Protein AF-A0AAE3QVP2-F1 (afdb_monomer_lite)

Sequence (351 aa):
MIVFGWNSFSIVSHRPSEIGLPQDWDQQYMIQQRQKYFHLFWIPFFPIGQIWVLKGRDGKLYEPTIDLLRYLTSTSLGRGIPWYTFIGPILLVCGGIGFSIFSEIDSALSKRRYEAYLKETYVENKQKINEAKAGYYYKLEDEHYKSTYLKVLSATPKTVTCLWSQKSPQSYGEYAILDAFQADSSYQSFDTVVINKTTLIQSLSETSERKRIAIIPKQSPTAIQEIKYIYEPVFEKVTFGFEDGKFAYAIRNKGVPVHFDRYETLSKDERNTYTNNAQVDPNLIPMREEEGIFIFKGIFKGMEPEISGLIYFKDAEGSEFTYHLTVRGTHYYLTKYTGKPVQEEDGSNRI

Radius of gyration: 39.8 Å; chains: 1; bounding box: 85×32×107 Å

pLDDT: mean 88.85, std 13.07, range [30.75, 98.31]

Foldseek 3Di:
DDQKDKDKDFPDKAQCVRLPHDNVCSQFWIKTWIWIAIDGRPAQAATDDIAIWTQGPVRDTHHDDPVVRVSVVPDPPDDDDDPSSNVNVVVVVVVVVVVVVVVVVVVVVVQVVVLVVLQVVLVVVLVCLQVPAAQKKWWKAFPVRQTKIWGFHGDDNWKTKTWIFSDQFPDDDPVSSLSRVLPDPPCPPTDIDIFTSVQLSQQRDSHPDGDFDCRDPPDHGIHTDDMDRFPDWDKDWDDWDDDDQKIKTKIATSTAQWDWDAKFFDDQDPVNPADQQKDWDRPQDQPDSPRRMGMIMTGGDDDAGWGWIWTWIAHPVRDIWIWIWTD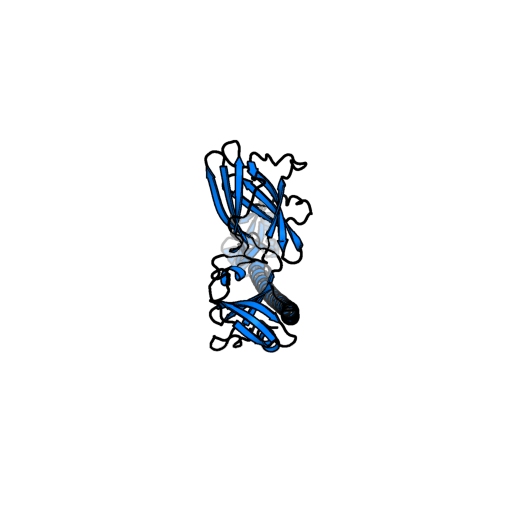DHRDIDTHTDPVDPPPDPPPPDDD

Organism: NCBI:txid3048013

Secondary structure (DSSP, 8-state):
---EEEEEEEEEEE-GGGGTS-GGGGGTEEEEEEEEEEEETTEEEEEEEEEEEEEETTS-EEPPPHHHHHHHHHSTTPPPPPGGGGHHHHHHHHHHHHHHHHHHHHHHHHHHHHHHHHHHHHHHHHHHHHT--TTEEEEEE-TT--EEEEEEEEE-SSEEEEEEE-PPPSS-STTGGGGGGTT-TT-TTSPEEEEEHHHHHHTS-SSSS---B--STTSPPBEEEEEEE--S--EEEEEEEEETTEEEEEEEE-SS--EEEEEEE----TT------EEE-TT---SBGGGTEEEEEEEE-SSS-EEEEEEEEE-TT--EEEEEEEEETTEEEEEE--SS------S----

Structure (mmCIF, N/CA/C/O backbone):
data_AF-A0AAE3QVP2-F1
#
_entry.id   AF-A0AAE3QVP2-F1
#
loop_
_atom_site.group_PDB
_atom_site.id
_atom_site.type_symbol
_atom_site.label_atom_id
_atom_site.label_alt_id
_atom_site.label_comp_id
_atom_site.label_asym_id
_atom_site.label_entity_id
_atom_site.label_seq_id
_atom_site.pdbx_PDB_ins_code
_atom_site.Cartn_x
_atom_site.Cartn_y
_atom_site.Cartn_z
_atom_site.occupancy
_atom_site.B_iso_or_equiv
_atom_site.auth_seq_id
_atom_site.auth_comp_id
_atom_site.auth_asym_id
_atom_site.auth_atom_id
_atom_site.pdbx_PDB_model_num
ATOM 1 N N . MET A 1 1 ? 3.473 -5.947 -44.080 1.00 56.81 1 MET A N 1
ATOM 2 C CA . MET A 1 1 ? 4.364 -4.768 -44.120 1.00 56.81 1 MET A CA 1
ATOM 3 C C . MET A 1 1 ? 5.774 -5.272 -43.878 1.00 56.81 1 MET A C 1
ATOM 5 O O . MET A 1 1 ? 5.999 -5.887 -42.847 1.00 56.81 1 MET A O 1
ATOM 9 N N . ILE A 1 2 ? 6.672 -5.163 -44.855 1.00 52.25 2 ILE A N 1
ATOM 10 C CA . ILE A 1 2 ? 8.021 -5.727 -44.722 1.00 52.25 2 ILE A CA 1
ATOM 11 C C . ILE A 1 2 ? 8.839 -4.783 -43.831 1.00 52.25 2 ILE A C 1
ATOM 13 O O . ILE A 1 2 ? 9.074 -3.636 -44.193 1.00 52.25 2 ILE A O 1
ATOM 17 N N . VAL A 1 3 ? 9.203 -5.259 -42.639 1.00 74.56 3 VAL A N 1
ATOM 18 C CA . VAL A 1 3 ? 9.891 -4.491 -41.586 1.00 74.56 3 VAL A CA 1
ATOM 19 C C . VAL A 1 3 ? 11.419 -4.596 -41.707 1.00 74.56 3 VAL A C 1
ATOM 21 O O . VAL A 1 3 ? 12.128 -3.889 -41.011 1.00 74.56 3 VAL A O 1
ATOM 24 N N . PHE A 1 4 ? 11.963 -5.420 -42.609 1.00 90.75 4 PHE A N 1
ATOM 25 C CA . PHE A 1 4 ? 13.408 -5.532 -42.850 1.00 90.75 4 PHE A CA 1
ATOM 26 C C . PHE A 1 4 ? 13.724 -5.904 -44.303 1.00 90.75 4 PHE A C 1
ATOM 28 O O . PHE A 1 4 ? 12.906 -6.527 -44.974 1.00 90.75 4 PHE A O 1
ATOM 35 N N . GLY A 1 5 ? 14.911 -5.557 -44.797 1.00 91.62 5 GLY A N 1
ATOM 36 C CA . GLY A 1 5 ? 15.299 -5.871 -46.171 1.00 91.62 5 GLY A CA 1
ATOM 37 C C . GLY A 1 5 ? 16.711 -5.427 -46.534 1.00 91.62 5 GLY A C 1
ATOM 38 O O . GLY A 1 5 ? 17.509 -5.033 -45.682 1.00 91.62 5 GLY A O 1
ATOM 39 N N . TRP A 1 6 ? 17.012 -5.497 -47.828 1.00 93.31 6 TRP A N 1
ATOM 40 C CA . TRP A 1 6 ? 18.281 -5.056 -48.395 1.00 93.31 6 TRP A CA 1
ATOM 41 C C . TRP A 1 6 ? 18.027 -3.883 -49.333 1.00 93.31 6 TRP A C 1
ATOM 43 O O . TRP A 1 6 ? 17.165 -3.957 -50.207 1.00 93.31 6 TRP A O 1
ATOM 53 N N . ASN A 1 7 ? 18.797 -2.811 -49.181 1.00 92.75 7 ASN A N 1
ATOM 54 C CA . ASN A 1 7 ? 18.716 -1.654 -50.064 1.00 92.75 7 ASN A CA 1
ATOM 55 C C . ASN A 1 7 ? 20.129 -1.167 -50.412 1.00 92.75 7 ASN A C 1
ATOM 57 O O . ASN A 1 7 ? 21.129 -1.674 -49.897 1.00 92.75 7 ASN A O 1
ATOM 61 N N . SER A 1 8 ? 20.234 -0.212 -51.329 1.00 94.00 8 SER A N 1
ATOM 62 C CA . SER A 1 8 ? 21.492 0.447 -51.645 1.00 94.00 8 SER A CA 1
ATOM 63 C C . SER A 1 8 ? 21.305 1.937 -51.877 1.00 94.00 8 SER A C 1
ATOM 65 O O . SER A 1 8 ? 20.318 2.352 -52.482 1.00 94.00 8 SER A O 1
ATOM 67 N N . PHE A 1 9 ? 22.280 2.743 -51.467 1.00 93.56 9 PHE A N 1
ATOM 68 C CA . PHE A 1 9 ? 22.345 4.171 -51.791 1.00 93.56 9 PHE A CA 1
ATOM 69 C C . PHE A 1 9 ? 23.653 4.485 -52.525 1.00 93.56 9 PHE A C 1
ATOM 71 O O . PHE A 1 9 ? 24.631 3.745 -52.414 1.00 93.56 9 PHE A O 1
ATOM 78 N N . SER A 1 10 ? 23.667 5.573 -53.294 1.00 94.06 10 SER A N 1
ATOM 79 C CA . SER A 1 10 ? 24.860 6.019 -54.023 1.00 94.06 10 SER A CA 1
ATOM 80 C C . SER A 1 10 ? 25.865 6.669 -53.072 1.00 94.06 10 SER A C 1
ATOM 82 O O . SER A 1 10 ? 25.519 7.626 -52.388 1.00 94.06 10 SER A O 1
ATOM 84 N N . ILE A 1 11 ? 27.102 6.169 -53.051 1.00 93.19 11 ILE A N 1
ATOM 85 C CA . ILE A 1 11 ? 28.226 6.748 -52.298 1.00 93.19 11 ILE A CA 1
ATOM 86 C C . ILE A 1 11 ? 28.915 7.824 -53.141 1.00 93.19 11 ILE A C 1
ATOM 88 O O . ILE A 1 11 ? 29.234 8.906 -52.650 1.00 93.19 11 ILE A O 1
ATOM 92 N N . VAL A 1 12 ? 29.147 7.509 -54.416 1.00 92.81 12 VAL A N 1
ATOM 93 C CA . VAL A 1 12 ? 29.766 8.398 -55.398 1.00 92.81 12 VAL A CA 1
ATOM 94 C C . VAL A 1 12 ? 29.175 8.124 -56.777 1.00 92.81 12 VAL A C 1
ATOM 96 O O . VAL A 1 12 ? 28.709 7.020 -57.070 1.00 92.81 12 VAL A O 1
ATOM 99 N N . SER A 1 13 ? 29.123 9.158 -57.604 1.00 94.69 13 SER A N 1
ATOM 100 C CA . SER A 1 13 ? 28.655 9.089 -58.982 1.00 94.69 13 SER A CA 1
ATOM 101 C C . SER A 1 13 ? 29.653 9.808 -59.873 1.00 94.69 13 SER A C 1
ATOM 103 O O . SER A 1 13 ? 30.061 10.918 -59.544 1.00 94.69 13 SER A O 1
ATOM 105 N N . HIS A 1 14 ? 30.010 9.167 -60.978 1.00 94.94 14 HIS A N 1
ATOM 106 C CA . HIS A 1 14 ? 30.948 9.666 -61.970 1.00 94.94 14 HIS A CA 1
ATOM 107 C C . HIS A 1 14 ? 30.329 9.610 -63.361 1.00 94.94 14 HIS A C 1
ATOM 109 O O . HIS A 1 14 ? 29.538 8.710 -63.676 1.00 94.94 14 HIS A O 1
ATOM 115 N N . ARG A 1 15 ? 30.716 10.555 -64.212 1.00 95.25 15 ARG A N 1
ATOM 116 C CA . ARG A 1 15 ? 30.505 10.420 -65.654 1.00 95.25 15 ARG A CA 1
ATOM 117 C C . ARG A 1 15 ? 31.547 9.456 -66.234 1.00 95.25 15 ARG A C 1
ATOM 119 O O . ARG A 1 15 ? 32.677 9.445 -65.751 1.00 95.25 15 ARG A O 1
ATOM 126 N N . PRO A 1 16 ? 31.202 8.650 -67.248 1.00 94.69 16 PRO A N 1
ATOM 127 C CA . PRO A 1 16 ? 32.165 7.818 -67.966 1.00 94.69 16 PRO A CA 1
ATOM 128 C C . PRO A 1 16 ? 33.468 8.551 -68.343 1.00 94.69 16 PRO A C 1
ATOM 130 O O . PRO A 1 16 ? 34.551 8.039 -68.059 1.00 94.69 16 PRO A O 1
ATOM 133 N N . SER A 1 17 ? 33.391 9.769 -68.879 1.00 93.94 17 SER A N 1
ATOM 134 C CA . SER A 1 17 ? 34.571 10.559 -69.261 1.00 93.94 17 SER A CA 1
ATOM 135 C C . SER A 1 17 ? 35.467 10.960 -68.086 1.00 93.94 17 SER A C 1
ATOM 137 O O . SER A 1 17 ? 36.687 10.988 -68.238 1.00 93.94 17 SER A O 1
ATOM 139 N N . GLU A 1 18 ? 34.901 11.203 -66.897 1.00 92.94 18 GLU A N 1
ATOM 140 C CA . GLU A 1 18 ? 35.657 11.559 -65.680 1.00 92.94 18 GLU A CA 1
ATOM 141 C C . GLU A 1 18 ? 36.584 10.431 -65.218 1.00 92.94 18 GLU A C 1
ATOM 143 O O . GLU A 1 18 ? 37.543 10.673 -64.488 1.00 92.94 18 GLU A O 1
ATOM 148 N N . ILE A 1 19 ? 36.296 9.201 -65.644 1.00 91.31 19 ILE A N 1
ATOM 149 C CA . ILE A 1 19 ? 37.061 8.010 -65.289 1.00 91.31 19 ILE A CA 1
ATOM 150 C C . ILE A 1 19 ? 37.736 7.374 -66.510 1.00 91.31 19 ILE A C 1
ATOM 152 O O . ILE A 1 19 ? 38.120 6.213 -66.451 1.00 91.31 19 ILE A O 1
ATOM 156 N N . GLY A 1 20 ? 37.883 8.118 -67.614 1.00 90.81 20 GLY A N 1
ATOM 157 C CA . GLY A 1 20 ? 38.642 7.686 -68.793 1.00 90.81 20 GLY A CA 1
ATOM 158 C C . GLY A 1 20 ? 37.898 6.766 -69.768 1.00 90.81 20 GLY A C 1
ATOM 159 O O . GLY A 1 20 ? 38.542 6.117 -70.591 1.00 90.81 20 GLY A O 1
ATOM 160 N N . LEU A 1 21 ? 36.564 6.698 -69.701 1.00 91.38 21 LEU A N 1
ATOM 161 C CA . LEU A 1 21 ? 35.730 5.972 -70.669 1.00 91.38 21 LEU A CA 1
ATOM 162 C C . LEU A 1 21 ? 35.253 6.897 -71.811 1.00 91.38 21 LEU A C 1
ATOM 164 O O . LEU A 1 21 ? 35.311 8.121 -71.669 1.00 91.38 21 LEU A O 1
ATOM 168 N N . PRO A 1 22 ? 34.772 6.347 -72.949 1.00 93.25 22 PRO A N 1
ATOM 169 C CA . PRO A 1 22 ? 34.361 7.146 -74.103 1.00 93.25 22 PRO A CA 1
ATOM 170 C C . PRO A 1 22 ? 33.312 8.209 -73.759 1.00 93.25 22 PRO A C 1
ATOM 172 O O . PRO A 1 22 ? 32.296 7.912 -73.132 1.00 93.25 22 PRO A O 1
ATOM 175 N N . GLN A 1 23 ? 33.526 9.441 -74.223 1.00 90.69 23 GLN A N 1
ATOM 176 C CA . GLN A 1 23 ? 32.665 10.585 -73.904 1.00 90.69 23 GLN A CA 1
ATOM 177 C C . GLN A 1 23 ? 31.220 10.407 -74.397 1.00 90.69 23 GLN A C 1
ATOM 179 O O . GLN A 1 23 ? 30.282 10.897 -73.771 1.00 90.69 23 GLN A O 1
ATOM 184 N N . ASP A 1 24 ? 31.013 9.636 -75.466 1.00 91.50 24 ASP A N 1
ATOM 185 C CA . ASP A 1 24 ? 29.679 9.320 -75.992 1.00 91.50 24 ASP A CA 1
ATOM 186 C C . ASP A 1 24 ? 28.805 8.579 -74.963 1.00 91.50 24 ASP A C 1
ATOM 188 O O . ASP A 1 24 ? 27.574 8.646 -75.008 1.00 91.50 24 ASP A O 1
ATOM 192 N N . TRP A 1 25 ? 29.429 7.904 -73.991 1.00 91.81 25 TRP A N 1
ATOM 193 C CA . TRP A 1 25 ? 28.730 7.192 -72.923 1.00 91.81 25 TRP A CA 1
ATOM 194 C C . TRP A 1 25 ? 28.204 8.125 -71.837 1.00 91.81 25 TRP A C 1
ATOM 196 O O . TRP A 1 25 ? 27.235 7.759 -71.170 1.00 91.81 25 TRP A O 1
ATOM 206 N N . ASP A 1 26 ? 28.757 9.334 -71.689 1.00 91.31 26 ASP A N 1
ATOM 207 C CA . ASP A 1 26 ? 28.248 10.343 -70.745 1.00 91.31 26 ASP A CA 1
ATOM 208 C C . ASP A 1 26 ? 26.799 10.699 -71.034 1.00 91.31 26 ASP A C 1
ATOM 210 O O . ASP A 1 26 ? 26.023 11.046 -70.141 1.00 91.31 26 ASP A O 1
ATOM 214 N N . GLN A 1 27 ? 26.426 10.612 -72.309 1.00 90.06 27 GLN A N 1
ATOM 215 C CA . GLN A 1 27 ? 25.060 10.828 -72.714 1.00 90.06 27 GLN A CA 1
ATOM 216 C C . GLN A 1 27 ? 24.167 9.675 -72.264 1.00 90.06 27 GLN A C 1
ATOM 218 O O . GLN A 1 27 ? 23.004 9.921 -71.999 1.00 90.06 27 GLN A O 1
ATOM 223 N N . GLN A 1 28 ? 24.651 8.448 -72.132 1.00 92.56 28 GLN A N 1
ATOM 224 C CA . GLN A 1 28 ? 23.792 7.280 -71.928 1.00 92.56 28 GLN A CA 1
ATOM 225 C C . GLN A 1 28 ? 23.720 6.831 -70.465 1.00 92.56 28 GLN A C 1
ATOM 227 O O . GLN A 1 28 ? 22.644 6.440 -70.000 1.00 92.56 28 GLN A O 1
ATOM 232 N N . TYR A 1 29 ? 24.834 6.925 -69.734 1.00 94.25 29 TYR A N 1
ATOM 233 C CA . TYR A 1 29 ? 24.980 6.316 -68.416 1.00 94.25 29 TYR A CA 1
ATOM 234 C C . TYR A 1 29 ? 25.712 7.214 -67.421 1.00 94.25 29 TYR A C 1
ATOM 236 O O . TYR A 1 29 ? 26.576 8.014 -67.767 1.00 94.25 29 TYR A O 1
ATOM 244 N N . MET A 1 30 ? 25.404 7.002 -66.144 1.00 95.75 30 MET A N 1
ATOM 245 C CA . MET A 1 30 ? 26.181 7.494 -65.012 1.00 95.75 30 MET A CA 1
ATOM 246 C C . MET A 1 30 ? 26.702 6.306 -64.214 1.00 95.75 30 MET A C 1
ATOM 248 O O . MET A 1 30 ? 25.943 5.394 -63.881 1.00 95.75 30 MET A O 1
ATOM 252 N N . ILE A 1 31 ? 27.986 6.314 -63.886 1.00 95.19 31 ILE A N 1
ATOM 253 C CA . ILE A 1 31 ? 28.628 5.224 -63.157 1.00 95.19 31 ILE A CA 1
ATOM 254 C C . ILE A 1 31 ? 28.504 5.524 -61.670 1.00 95.19 31 ILE A C 1
ATOM 256 O O . ILE A 1 31 ? 28.983 6.552 -61.198 1.00 95.19 31 ILE A O 1
ATOM 260 N N . GLN A 1 32 ? 27.828 4.652 -60.923 1.00 95.75 32 GLN A N 1
ATOM 261 C CA . GLN A 1 32 ? 27.606 4.842 -59.492 1.00 95.75 32 GLN A CA 1
ATOM 262 C C . GLN A 1 32 ? 28.256 3.727 -58.687 1.00 95.75 32 GLN A C 1
ATOM 264 O O . GLN A 1 32 ? 27.981 2.548 -58.915 1.00 95.75 32 GLN A O 1
ATOM 269 N N . GLN A 1 33 ? 29.035 4.110 -57.679 1.00 94.81 33 GLN A N 1
ATOM 270 C CA . GLN A 1 33 ? 29.384 3.202 -56.596 1.00 94.81 33 GLN A CA 1
ATOM 271 C C . GLN A 1 33 ? 28.285 3.293 -55.541 1.00 94.81 33 GLN A C 1
ATOM 273 O O . GLN A 1 33 ? 28.002 4.372 -55.011 1.00 94.81 33 GLN A O 1
ATOM 278 N N . ARG A 1 34 ? 27.652 2.168 -55.220 1.00 95.00 34 ARG A N 1
ATOM 279 C CA . ARG A 1 34 ? 26.571 2.095 -54.236 1.00 95.00 34 ARG A CA 1
ATOM 280 C C . ARG A 1 34 ? 26.967 1.211 -53.067 1.00 95.00 34 ARG A C 1
ATOM 282 O O . ARG A 1 34 ? 27.581 0.165 -53.254 1.00 95.00 34 ARG A O 1
ATOM 289 N N . GLN A 1 35 ? 26.564 1.602 -51.864 1.00 95.44 35 GLN A N 1
ATOM 290 C CA . GLN A 1 35 ? 26.685 0.765 -50.674 1.00 95.44 35 GLN A CA 1
ATOM 291 C C . GLN A 1 35 ? 25.411 -0.061 -50.541 1.00 95.44 35 GLN A C 1
ATOM 293 O O . GLN A 1 35 ? 24.343 0.515 -50.346 1.00 95.44 35 GLN A O 1
ATOM 298 N N . LYS A 1 36 ? 25.507 -1.390 -50.610 1.00 95.56 36 LYS A N 1
ATOM 299 C CA . LYS A 1 36 ? 24.434 -2.288 -50.171 1.00 95.56 36 LYS A CA 1
ATOM 300 C C . LYS A 1 36 ? 24.446 -2.377 -48.645 1.00 95.56 36 LYS A C 1
ATOM 302 O O . LYS A 1 36 ? 25.513 -2.523 -48.040 1.00 95.56 36 LYS A O 1
ATOM 307 N N . TYR A 1 37 ? 23.276 -2.304 -48.029 1.00 94.88 37 TYR A N 1
ATOM 308 C CA . TYR A 1 37 ? 23.108 -2.376 -46.580 1.00 94.88 37 TYR A CA 1
ATOM 309 C C . TYR A 1 37 ? 21.834 -3.138 -46.214 1.00 94.88 37 TYR A C 1
ATOM 311 O O . TYR A 1 37 ? 20.842 -3.124 -46.948 1.00 94.88 37 TYR A O 1
ATOM 319 N N . PHE A 1 38 ? 21.881 -3.812 -45.071 1.00 95.44 38 PHE A N 1
ATOM 320 C CA . PHE A 1 38 ? 20.696 -4.332 -44.405 1.00 95.44 38 PHE A CA 1
ATOM 321 C C . PHE A 1 38 ? 19.995 -3.199 -43.677 1.00 95.44 38 PHE A C 1
ATOM 323 O O . PHE A 1 38 ? 20.659 -2.371 -43.047 1.00 95.44 38 PHE A O 1
ATOM 330 N N . HIS A 1 39 ? 18.671 -3.169 -43.735 1.00 93.06 39 HIS A N 1
ATOM 331 C CA . HIS A 1 39 ? 17.877 -2.220 -42.974 1.00 93.06 39 HIS A CA 1
ATOM 332 C C . HIS A 1 39 ? 16.804 -2.926 -42.155 1.00 93.06 39 HIS A C 1
ATOM 334 O O . HIS A 1 39 ? 16.207 -3.912 -42.590 1.00 93.06 39 HIS A O 1
ATOM 340 N N . LEU A 1 40 ? 16.534 -2.352 -40.988 1.00 91.50 40 LEU A N 1
ATOM 341 C CA . LEU A 1 40 ? 15.346 -2.615 -40.191 1.00 91.50 40 LEU A CA 1
ATOM 342 C C . LEU A 1 40 ? 14.497 -1.336 -40.245 1.00 91.50 40 LEU A C 1
ATOM 344 O O . LEU A 1 40 ? 14.990 -0.240 -39.987 1.00 91.50 40 LEU A O 1
ATOM 348 N N . PHE A 1 41 ? 13.240 -1.456 -40.654 1.00 89.00 41 PHE A N 1
ATOM 349 C CA . PHE A 1 41 ? 12.365 -0.366 -41.082 1.00 89.00 41 PHE A CA 1
ATOM 350 C C . PHE A 1 41 ? 13.027 0.488 -42.170 1.00 89.00 41 PHE A C 1
ATOM 352 O O . PHE A 1 41 ? 13.320 -0.025 -43.243 1.00 89.00 41 PHE A O 1
ATOM 359 N N . TRP A 1 42 ? 13.292 1.767 -41.919 1.00 87.06 42 TRP A N 1
ATOM 360 C CA . TRP A 1 42 ? 14.034 2.662 -42.816 1.00 87.06 42 TRP A CA 1
ATOM 361 C C . TRP A 1 42 ? 15.467 2.936 -42.329 1.00 87.06 42 TRP A C 1
ATOM 363 O O . TRP A 1 42 ? 16.161 3.768 -42.911 1.00 87.06 42 TRP A O 1
ATOM 373 N N . ILE A 1 43 ? 15.920 2.264 -41.263 1.00 89.50 43 ILE A N 1
ATOM 374 C CA . ILE A 1 43 ? 17.205 2.528 -40.608 1.00 89.50 43 ILE A CA 1
ATOM 375 C C . ILE A 1 43 ? 18.273 1.567 -41.153 1.00 89.50 43 ILE A C 1
ATOM 377 O O . ILE A 1 43 ? 18.128 0.349 -40.998 1.00 89.50 43 ILE A O 1
ATOM 381 N N . PRO A 1 44 ? 19.363 2.074 -41.763 1.00 89.50 44 PRO A N 1
ATOM 382 C CA . PRO A 1 44 ? 20.519 1.260 -42.122 1.00 89.50 44 PRO A CA 1
ATOM 383 C C . PRO A 1 44 ? 21.150 0.632 -40.880 1.00 89.50 44 PRO A C 1
ATOM 385 O O . PRO A 1 44 ? 21.459 1.331 -39.914 1.00 89.50 44 PRO A O 1
ATOM 388 N N . PHE A 1 45 ? 21.339 -0.682 -40.906 1.00 90.81 45 PHE A N 1
ATOM 389 C CA . PHE A 1 45 ? 21.751 -1.447 -39.739 1.00 90.81 45 PHE A CA 1
ATOM 390 C C . PHE A 1 45 ? 23.162 -2.032 -39.910 1.00 90.81 45 PHE A C 1
ATOM 392 O O . PHE A 1 45 ? 24.005 -1.828 -39.050 1.00 90.81 45 PHE A O 1
ATOM 399 N N . PHE A 1 46 ? 23.491 -2.679 -41.028 1.00 93.38 46 PHE A N 1
ATOM 400 C CA . PHE A 1 46 ? 24.897 -2.984 -41.331 1.00 93.38 46 PHE A CA 1
ATOM 401 C C . PHE A 1 46 ? 25.191 -2.938 -42.830 1.00 93.38 46 PHE A C 1
ATOM 403 O O . PHE A 1 46 ? 24.325 -3.283 -43.646 1.00 93.38 46 PHE A O 1
ATOM 410 N N . PRO A 1 47 ? 26.410 -2.526 -43.221 1.00 94.06 47 PRO A N 1
ATOM 411 C CA . PRO A 1 47 ? 26.856 -2.633 -44.599 1.00 94.06 47 PRO A CA 1
ATOM 412 C C . PRO A 1 47 ? 27.009 -4.109 -44.986 1.00 94.06 47 PRO A C 1
ATOM 414 O O . PRO A 1 47 ? 27.520 -4.916 -44.218 1.00 94.06 47 PRO A O 1
ATOM 417 N N . ILE A 1 48 ? 26.584 -4.454 -46.200 1.00 94.25 48 ILE A N 1
ATOM 418 C CA . ILE A 1 48 ? 26.765 -5.798 -46.772 1.00 94.25 48 ILE A CA 1
ATOM 419 C C . ILE A 1 48 ? 27.971 -5.808 -47.707 1.00 94.25 48 ILE A C 1
ATOM 421 O O . ILE A 1 48 ? 28.763 -6.739 -47.714 1.00 94.25 48 ILE A O 1
ATOM 425 N N . GLY A 1 49 ? 28.085 -4.773 -48.541 1.00 92.69 49 GLY A N 1
ATOM 426 C CA . GLY A 1 49 ? 29.113 -4.692 -49.568 1.00 92.69 49 GLY A CA 1
ATOM 427 C C . GLY A 1 49 ? 28.880 -3.528 -50.517 1.00 92.69 49 GLY A C 1
ATOM 428 O O . GLY A 1 49 ? 27.827 -2.892 -50.500 1.00 92.69 49 GLY A O 1
ATOM 429 N N . GLN A 1 50 ? 29.870 -3.242 -51.348 1.00 94.25 50 GLN A N 1
ATOM 430 C CA . GLN A 1 50 ? 29.794 -2.188 -52.352 1.00 94.25 50 GLN A CA 1
ATOM 431 C C . GLN A 1 50 ? 29.559 -2.798 -53.730 1.00 94.25 50 GLN A C 1
ATOM 433 O O . GLN A 1 50 ? 30.069 -3.874 -54.030 1.00 94.25 50 GLN A O 1
ATOM 438 N N . ILE A 1 51 ? 28.778 -2.113 -54.560 1.00 94.75 51 ILE A N 1
ATOM 439 C CA . ILE A 1 51 ? 28.541 -2.503 -55.951 1.00 94.75 51 ILE A CA 1
ATOM 440 C C . ILE A 1 51 ? 28.754 -1.316 -56.878 1.00 94.75 51 ILE A C 1
ATOM 442 O O . ILE A 1 51 ? 28.437 -0.179 -56.529 1.00 94.75 51 ILE A O 1
ATOM 446 N N . TRP A 1 52 ? 29.242 -1.601 -58.077 1.00 95.56 52 TRP A N 1
ATOM 447 C CA . TRP A 1 52 ? 29.232 -0.659 -59.187 1.00 95.56 52 TRP A CA 1
ATOM 448 C C . TRP A 1 52 ? 28.006 -0.923 -60.049 1.00 95.56 52 TRP A C 1
ATOM 450 O O . TRP A 1 52 ? 27.700 -2.076 -60.345 1.00 95.56 52 TRP A O 1
ATOM 460 N N . VAL A 1 53 ? 27.297 0.134 -60.436 1.00 96.56 53 VAL A N 1
ATOM 461 C CA . VAL A 1 53 ? 26.147 0.047 -61.342 1.00 96.56 53 VAL A CA 1
ATOM 462 C C . VAL A 1 53 ? 26.191 1.159 -62.376 1.00 96.56 53 VAL A C 1
ATOM 464 O O . VAL A 1 53 ? 26.694 2.254 -62.112 1.00 96.56 53 VAL A O 1
ATOM 467 N N . LEU A 1 54 ? 25.614 0.886 -63.540 1.00 96.38 54 LEU A N 1
ATOM 468 C CA . LEU A 1 54 ? 25.354 1.885 -64.565 1.00 96.38 54 LEU A CA 1
ATOM 469 C C . LEU A 1 54 ? 23.921 2.380 -64.385 1.00 96.38 54 LEU A C 1
ATOM 471 O O . LEU A 1 54 ? 22.972 1.606 -64.497 1.00 96.38 54 LEU A O 1
ATOM 475 N N . LYS A 1 55 ? 23.746 3.663 -64.073 1.00 96.06 55 LYS A N 1
ATOM 476 C CA . LYS A 1 55 ? 22.429 4.296 -64.017 1.00 96.06 55 LYS A CA 1
ATOM 477 C C . LYS A 1 55 ? 22.102 4.864 -65.393 1.00 96.06 55 LYS A C 1
ATOM 479 O O . LYS A 1 55 ? 22.754 5.812 -65.830 1.00 96.06 55 LYS A O 1
ATOM 484 N N . GLY A 1 56 ? 21.118 4.274 -66.066 1.00 94.38 56 GLY A N 1
ATOM 485 C CA . GLY A 1 56 ? 20.642 4.753 -67.362 1.00 94.38 56 GLY A CA 1
ATOM 486 C C . GLY A 1 56 ? 19.847 6.054 -67.245 1.00 94.38 56 GLY A C 1
ATOM 487 O O . GLY A 1 56 ? 19.402 6.441 -66.158 1.00 94.38 56 GLY A O 1
ATOM 488 N N . ARG A 1 57 ? 19.620 6.727 -68.382 1.00 91.44 57 ARG A N 1
ATOM 489 C CA . ARG A 1 57 ? 18.721 7.899 -68.462 1.00 91.44 57 ARG A CA 1
ATOM 490 C C . ARG A 1 57 ? 17.293 7.605 -68.000 1.00 91.44 57 ARG A C 1
ATOM 492 O O . ARG A 1 57 ? 16.615 8.498 -67.509 1.00 91.44 57 ARG A O 1
ATOM 499 N N . ASP A 1 58 ? 16.859 6.359 -68.142 1.00 92.50 58 ASP A N 1
ATOM 500 C CA . ASP A 1 58 ? 15.565 5.857 -67.679 1.00 92.50 58 ASP A CA 1
ATOM 501 C C . ASP A 1 58 ? 15.487 5.688 -66.150 1.00 92.50 58 ASP A C 1
ATOM 503 O O . ASP A 1 58 ? 14.452 5.293 -65.616 1.00 92.50 58 ASP A O 1
ATOM 507 N N . GLY A 1 59 ? 16.579 5.970 -65.434 1.00 91.44 59 GLY A N 1
ATOM 508 C CA . GLY A 1 59 ? 16.678 5.839 -63.986 1.00 91.44 59 GLY A CA 1
ATOM 509 C C . GLY A 1 59 ? 16.879 4.404 -63.501 1.00 91.44 59 GLY A C 1
ATOM 510 O O . GLY A 1 59 ? 17.028 4.209 -62.291 1.00 91.44 59 GLY A O 1
ATOM 511 N N . LYS A 1 60 ? 16.923 3.416 -64.405 1.00 94.88 60 LYS A N 1
ATOM 512 C CA . LYS A 1 60 ? 17.160 2.013 -64.055 1.00 94.88 60 LYS A CA 1
ATOM 513 C C . LYS A 1 60 ? 18.640 1.764 -63.787 1.00 94.88 60 LYS A C 1
ATOM 515 O O . LYS A 1 60 ? 19.518 2.477 -64.278 1.00 94.88 60 LYS A O 1
ATOM 520 N N . LEU A 1 61 ? 18.899 0.755 -62.960 1.00 95.62 61 LEU A N 1
ATOM 521 C CA . LEU A 1 61 ? 20.242 0.327 -62.586 1.00 95.62 61 LEU A CA 1
ATOM 522 C C . LEU A 1 61 ? 20.594 -0.940 -63.364 1.00 95.62 61 LEU A C 1
ATOM 524 O O . LEU A 1 61 ? 19.852 -1.919 -63.306 1.00 95.62 61 LEU A O 1
ATOM 528 N N . TYR A 1 62 ? 21.728 -0.908 -64.055 1.00 95.62 62 TYR A N 1
ATOM 529 C CA . TYR A 1 62 ? 22.253 -2.006 -64.857 1.00 95.62 62 TYR A CA 1
ATOM 530 C C . TYR A 1 62 ? 23.575 -2.507 -64.268 1.00 95.62 62 TYR A C 1
ATOM 532 O O . TYR A 1 62 ? 24.380 -1.718 -63.758 1.00 95.62 62 TYR A O 1
ATOM 540 N N . GLU A 1 63 ? 23.805 -3.817 -64.338 1.00 95.50 63 GLU A N 1
ATOM 541 C CA . GLU A 1 63 ? 25.072 -4.417 -63.919 1.00 95.50 63 GLU A CA 1
ATOM 542 C C . GLU A 1 63 ? 26.157 -4.156 -64.979 1.00 95.50 63 GLU A C 1
ATOM 544 O O . GLU A 1 63 ? 25.909 -4.369 -66.169 1.00 95.50 63 GLU A O 1
ATOM 549 N N . PRO A 1 64 ? 27.354 -3.677 -64.590 1.00 94.56 64 PRO A N 1
ATOM 550 C CA . PRO A 1 64 ? 28.459 -3.507 -65.523 1.00 94.56 64 PRO A CA 1
ATOM 551 C C . PRO A 1 64 ? 28.892 -4.855 -66.106 1.00 94.56 64 PRO A C 1
ATOM 553 O O . PRO A 1 64 ? 28.920 -5.868 -65.407 1.00 94.56 64 PRO A O 1
ATOM 556 N N . THR A 1 65 ? 29.325 -4.859 -67.366 1.00 95.44 65 THR A N 1
ATOM 557 C CA . THR A 1 65 ? 30.023 -6.014 -67.952 1.00 95.44 65 THR A CA 1
ATOM 558 C C . THR A 1 65 ? 31.261 -6.371 -67.129 1.00 95.44 65 THR A C 1
ATOM 560 O O . THR A 1 65 ? 31.893 -5.479 -66.561 1.00 95.44 65 THR A O 1
ATOM 563 N N . ILE A 1 66 ? 31.663 -7.644 -67.125 1.00 94.75 66 ILE A N 1
ATOM 564 C CA . ILE A 1 66 ? 32.787 -8.148 -66.316 1.00 94.75 66 ILE A CA 1
ATOM 565 C C . ILE A 1 66 ? 34.079 -7.343 -66.543 1.00 94.75 66 ILE A C 1
ATOM 567 O O . ILE A 1 66 ? 34.770 -7.028 -65.577 1.00 94.75 66 ILE A O 1
ATOM 571 N N . ASP A 1 67 ? 34.390 -6.964 -67.784 1.00 94.62 67 ASP A N 1
ATOM 572 C CA . ASP A 1 67 ? 35.613 -6.211 -68.100 1.00 94.62 67 ASP A CA 1
ATOM 573 C C . ASP A 1 67 ? 35.583 -4.787 -67.532 1.00 94.62 67 ASP A C 1
ATOM 575 O O . ASP A 1 67 ? 36.546 -4.337 -66.908 1.00 94.62 67 ASP A O 1
ATOM 579 N N . LEU A 1 68 ? 34.440 -4.108 -67.656 1.00 92.75 68 LEU A N 1
ATOM 580 C CA . LEU A 1 68 ? 34.219 -2.798 -67.048 1.00 92.75 68 LEU A CA 1
ATOM 581 C C . LEU A 1 68 ? 34.254 -2.878 -65.519 1.00 92.75 68 LEU A C 1
ATOM 583 O O . LEU A 1 68 ? 34.838 -2.014 -64.874 1.00 92.75 68 LEU A O 1
ATOM 587 N N . LEU A 1 69 ? 33.674 -3.924 -64.927 1.00 93.69 69 LEU A N 1
ATOM 588 C CA . LEU A 1 69 ? 33.734 -4.131 -63.484 1.00 93.69 69 LEU A CA 1
ATOM 589 C C . LEU A 1 69 ? 35.184 -4.289 -63.011 1.00 93.69 69 LEU A C 1
ATOM 591 O O . LEU A 1 69 ? 35.567 -3.624 -62.051 1.00 93.69 69 LEU A O 1
ATOM 595 N N . ARG A 1 70 ? 36.005 -5.097 -63.704 1.00 92.81 70 ARG A N 1
ATOM 596 C CA . ARG A 1 70 ? 37.440 -5.240 -63.394 1.00 92.81 70 ARG A CA 1
ATOM 597 C C . ARG A 1 70 ? 38.156 -3.896 -63.456 1.00 92.81 70 ARG A C 1
ATOM 599 O O . ARG A 1 70 ? 38.877 -3.562 -62.517 1.00 92.81 70 ARG A O 1
ATOM 606 N N . TYR A 1 71 ? 37.907 -3.116 -64.510 1.00 92.88 71 TYR A N 1
ATOM 607 C CA . TYR A 1 71 ? 38.453 -1.768 -64.650 1.00 92.88 71 TYR A CA 1
ATOM 608 C C . TYR A 1 71 ? 38.078 -0.886 -63.449 1.00 92.88 71 TYR A C 1
ATOM 610 O O . TYR A 1 71 ? 38.968 -0.422 -62.738 1.00 92.88 71 TYR A O 1
ATOM 618 N N . LEU A 1 72 ? 36.784 -0.768 -63.137 1.00 90.56 72 LEU A N 1
ATOM 619 C CA . LEU A 1 72 ? 36.273 0.046 -62.026 1.00 90.56 72 LEU A CA 1
ATOM 620 C C . LEU A 1 72 ? 36.810 -0.387 -60.655 1.00 90.56 72 LEU A C 1
ATOM 622 O O . LEU A 1 72 ? 37.058 0.457 -59.800 1.00 90.56 72 LEU A O 1
ATOM 626 N N . THR A 1 73 ? 37.000 -1.691 -60.429 1.00 88.62 73 THR A N 1
ATOM 627 C CA . THR A 1 73 ? 37.589 -2.200 -59.177 1.00 88.62 73 THR A CA 1
ATOM 628 C C . THR A 1 73 ? 39.097 -1.989 -59.084 1.00 88.62 73 THR A C 1
ATOM 630 O O . THR A 1 73 ? 39.626 -1.915 -57.980 1.00 88.62 73 THR A O 1
ATOM 633 N N . SER A 1 74 ? 39.791 -1.900 -60.224 1.00 87.69 74 SER A N 1
ATOM 634 C CA . SER A 1 74 ? 41.238 -1.660 -60.274 1.00 87.69 74 SER A CA 1
ATOM 635 C C . SER A 1 74 ? 41.602 -0.190 -60.064 1.00 87.69 74 SER A C 1
ATOM 637 O O . SER A 1 74 ? 42.708 0.119 -59.626 1.00 87.69 74 SER A O 1
ATOM 639 N N . THR A 1 75 ? 40.674 0.727 -60.347 1.00 81.38 75 THR A N 1
ATOM 640 C CA . THR A 1 75 ? 40.876 2.152 -60.093 1.00 81.38 75 THR A CA 1
ATOM 641 C C . THR A 1 75 ? 40.608 2.466 -58.618 1.00 81.38 75 THR A C 1
ATOM 643 O O . THR A 1 75 ? 39.601 2.043 -58.053 1.00 81.38 75 THR A O 1
ATOM 646 N N . SER A 1 76 ? 41.454 3.278 -57.979 1.00 75.56 76 SER A N 1
ATOM 647 C CA . SER A 1 76 ? 41.296 3.735 -56.582 1.00 75.56 76 SER A CA 1
ATOM 648 C C . SER A 1 76 ? 40.131 4.722 -56.365 1.00 75.56 76 SER A C 1
ATOM 650 O O . SER A 1 76 ? 40.101 5.460 -55.383 1.00 75.56 76 SER A O 1
ATOM 652 N N . LEU A 1 77 ? 39.148 4.726 -57.269 1.00 78.19 77 LEU A N 1
ATOM 653 C CA . LEU A 1 77 ? 37.943 5.560 -57.229 1.00 78.19 77 LEU A CA 1
ATOM 654 C C . LEU A 1 77 ? 36.957 5.120 -56.139 1.00 78.19 77 LEU A C 1
ATOM 656 O O . LEU A 1 77 ? 36.009 5.841 -55.829 1.00 78.19 77 LEU A O 1
ATOM 660 N N . GLY A 1 78 ? 37.165 3.936 -55.558 1.00 74.25 78 GLY A N 1
ATOM 661 C CA . GLY A 1 78 ? 36.335 3.419 -54.483 1.00 74.25 78 GLY A CA 1
ATOM 662 C C . GLY A 1 78 ? 36.421 4.282 -53.223 1.00 74.25 78 GLY A C 1
ATOM 663 O O . GLY A 1 78 ? 37.486 4.429 -52.627 1.00 74.25 78 GLY A O 1
ATOM 664 N N . ARG A 1 79 ? 35.282 4.809 -52.765 1.00 82.75 79 ARG A N 1
ATOM 665 C CA . ARG A 1 79 ? 35.178 5.448 -51.446 1.00 82.75 79 ARG A CA 1
ATOM 666 C C . ARG A 1 79 ? 34.900 4.387 -50.380 1.00 82.75 79 ARG A C 1
ATOM 668 O O . ARG A 1 79 ? 34.141 3.448 -50.615 1.00 82.75 79 ARG A O 1
ATOM 675 N N . GLY A 1 80 ? 35.505 4.542 -49.201 1.00 86.75 80 GLY A N 1
ATOM 676 C CA . GLY A 1 80 ? 35.282 3.649 -48.060 1.00 86.75 80 GLY A CA 1
ATOM 677 C C . GLY A 1 80 ? 33.814 3.585 -47.620 1.00 86.75 80 GLY A C 1
ATOM 678 O O . GLY A 1 80 ? 32.991 4.421 -48.002 1.00 86.75 80 GLY A O 1
ATOM 679 N N . ILE A 1 81 ? 33.486 2.581 -46.806 1.00 90.56 81 ILE A N 1
ATOM 680 C CA . ILE A 1 81 ? 32.129 2.370 -46.291 1.00 90.56 81 ILE A CA 1
ATOM 681 C C . ILE A 1 81 ? 31.708 3.590 -45.454 1.00 90.56 81 ILE A C 1
ATOM 683 O O . ILE A 1 81 ? 32.386 3.917 -44.477 1.00 90.56 81 ILE A O 1
ATOM 687 N N . PRO A 1 82 ? 30.598 4.270 -45.791 1.00 90.12 82 PRO A N 1
ATOM 688 C CA . PRO A 1 82 ? 30.147 5.412 -45.009 1.00 90.12 82 PRO A CA 1
ATOM 689 C C . PRO A 1 82 ? 29.740 4.996 -43.593 1.00 90.12 82 PRO A C 1
ATOM 691 O O . PRO A 1 82 ? 28.972 4.047 -43.418 1.00 90.12 82 PRO A O 1
ATOM 694 N N . TRP A 1 83 ? 30.204 5.731 -42.581 1.00 92.31 83 TRP A N 1
ATOM 695 C CA . TRP A 1 83 ? 29.968 5.407 -41.166 1.00 92.31 83 TRP A CA 1
ATOM 696 C C . TRP A 1 83 ? 28.476 5.318 -40.804 1.00 92.31 83 TRP A C 1
ATOM 698 O O . TRP A 1 83 ? 28.086 4.523 -39.954 1.00 92.31 83 TRP A O 1
ATOM 708 N N . TYR A 1 84 ? 27.613 6.071 -41.495 1.00 89.75 84 TYR A N 1
ATOM 709 C CA . TYR A 1 84 ? 26.170 6.077 -41.244 1.00 89.75 84 TYR A CA 1
ATOM 710 C C . TYR A 1 84 ? 25.462 4.771 -41.649 1.00 89.75 84 TYR A C 1
ATOM 712 O O . TYR A 1 84 ? 24.292 4.569 -41.337 1.00 89.75 84 TYR A O 1
ATOM 720 N N . THR A 1 85 ? 26.158 3.845 -42.314 1.00 92.06 85 THR A N 1
ATOM 721 C CA . THR A 1 85 ? 25.643 2.484 -42.566 1.00 92.06 85 THR A CA 1
ATOM 722 C C . THR A 1 85 ? 25.554 1.637 -41.297 1.00 92.06 85 THR A C 1
ATOM 724 O O . THR A 1 85 ? 24.886 0.605 -41.306 1.00 92.06 85 THR A O 1
ATOM 727 N N . PHE A 1 86 ? 26.176 2.105 -40.210 1.00 93.69 86 PHE A N 1
ATOM 728 C CA . PHE A 1 86 ? 26.148 1.513 -38.876 1.00 93.69 86 PHE A CA 1
ATOM 729 C C . PHE A 1 86 ? 25.202 2.249 -37.909 1.00 93.69 86 PHE A C 1
ATOM 731 O O . PHE A 1 86 ? 25.287 2.034 -36.701 1.00 93.69 86 PHE A O 1
ATOM 738 N N . ILE A 1 87 ? 24.301 3.117 -38.397 1.00 93.62 87 ILE A N 1
ATOM 739 C CA . ILE A 1 87 ? 23.375 3.873 -37.531 1.00 93.62 87 ILE A CA 1
ATOM 740 C C . ILE A 1 87 ? 22.554 2.942 -36.631 1.00 93.62 87 ILE A C 1
ATOM 742 O O . ILE A 1 87 ? 22.411 3.240 -35.452 1.00 93.62 87 ILE A O 1
ATOM 746 N N . GLY A 1 88 ? 22.045 1.817 -37.141 1.00 91.12 88 GLY A N 1
ATOM 747 C CA . GLY A 1 88 ? 21.262 0.867 -36.343 1.00 91.12 88 GLY A CA 1
ATOM 748 C C . GLY A 1 88 ? 22.007 0.361 -35.096 1.00 91.12 88 GLY A C 1
ATOM 749 O O . GLY A 1 88 ? 21.542 0.608 -33.984 1.00 91.12 88 GLY A O 1
ATOM 750 N N . PRO A 1 89 ? 23.176 -0.289 -35.239 1.00 93.44 89 PRO A N 1
ATOM 751 C CA . PRO A 1 89 ? 24.018 -0.709 -34.125 1.00 93.44 89 PRO A CA 1
ATOM 752 C C . PRO A 1 89 ? 24.423 0.438 -33.203 1.00 93.44 89 PRO A C 1
ATOM 754 O O . PRO A 1 89 ? 24.382 0.268 -31.989 1.00 93.44 89 PRO A O 1
ATOM 757 N N . ILE A 1 90 ? 24.762 1.613 -33.748 1.00 95.50 90 ILE A N 1
ATOM 758 C CA . ILE A 1 90 ? 25.088 2.793 -32.933 1.00 95.50 90 ILE A CA 1
ATOM 759 C C . ILE A 1 90 ? 23.890 3.180 -32.059 1.00 95.50 90 ILE A C 1
ATOM 761 O O . ILE A 1 90 ? 24.048 3.357 -30.855 1.00 95.50 90 ILE A O 1
ATOM 765 N N . LEU A 1 91 ? 22.685 3.251 -32.630 1.00 95.44 91 LEU A N 1
ATOM 766 C CA . LEU A 1 91 ? 21.462 3.551 -31.886 1.00 95.44 91 LEU A CA 1
ATOM 767 C C . LEU A 1 91 ? 21.152 2.487 -30.834 1.00 95.44 91 LEU A C 1
ATOM 769 O O . LEU A 1 91 ? 20.718 2.842 -29.743 1.00 95.44 91 LEU A O 1
ATOM 773 N N . LEU A 1 92 ? 21.398 1.206 -31.119 1.00 95.62 92 LEU A N 1
ATOM 774 C CA . LEU A 1 92 ? 21.236 0.143 -30.127 1.00 95.62 92 LEU A CA 1
ATOM 775 C C . LEU A 1 92 ? 22.210 0.292 -28.959 1.00 95.62 92 LEU A C 1
ATOM 777 O O . LEU A 1 92 ? 21.795 0.166 -27.810 1.00 95.62 92 LEU A O 1
ATOM 781 N N . VAL A 1 93 ? 23.479 0.600 -29.232 1.00 97.38 93 VAL A N 1
ATOM 782 C CA . VAL A 1 93 ? 24.478 0.841 -28.182 1.00 97.38 93 VAL A CA 1
ATOM 783 C C . VAL A 1 93 ? 24.106 2.077 -27.364 1.00 97.38 93 VAL A C 1
ATOM 785 O O . VAL A 1 93 ? 24.058 2.005 -26.138 1.00 97.38 93 VAL A O 1
ATOM 788 N N . CYS A 1 94 ? 23.773 3.194 -28.015 1.00 97.38 94 CYS A N 1
ATOM 789 C CA . CYS A 1 94 ? 23.334 4.412 -27.333 1.00 97.38 94 CYS A CA 1
ATOM 790 C C . CYS A 1 94 ? 22.058 4.185 -26.512 1.00 97.38 94 CYS A C 1
ATOM 792 O O . CYS A 1 94 ? 21.968 4.660 -25.383 1.00 97.38 94 CYS A O 1
ATOM 794 N N . GLY A 1 95 ? 21.096 3.433 -27.051 1.00 98.00 95 GLY A N 1
ATOM 795 C CA . GLY A 1 95 ? 19.868 3.060 -26.357 1.00 98.00 95 GLY A CA 1
ATOM 796 C C . GLY A 1 95 ? 20.140 2.186 -25.136 1.00 98.00 95 GLY A C 1
ATOM 797 O O . GLY A 1 95 ? 19.596 2.453 -24.071 1.00 98.00 95 GLY A O 1
ATOM 798 N N . GLY A 1 96 ? 21.035 1.201 -25.255 1.00 98.12 96 GLY A N 1
ATOM 799 C CA . GLY A 1 96 ? 21.455 0.352 -24.139 1.00 98.12 96 GLY A CA 1
ATOM 800 C C . GLY A 1 96 ? 22.152 1.137 -23.025 1.00 98.12 96 GLY A C 1
ATOM 801 O O . GLY A 1 96 ? 21.812 0.971 -21.855 1.00 98.12 96 GLY A O 1
ATOM 802 N N . ILE A 1 97 ? 23.067 2.046 -23.378 1.00 98.19 97 ILE A N 1
ATOM 803 C CA . ILE A 1 97 ? 23.728 2.940 -22.413 1.00 98.19 97 ILE A CA 1
ATOM 804 C C . ILE A 1 97 ? 22.697 3.853 -21.738 1.00 98.19 97 ILE A C 1
ATOM 806 O O . ILE A 1 97 ? 22.677 3.957 -20.513 1.00 98.19 97 ILE A O 1
ATOM 810 N N . GLY A 1 98 ? 21.811 4.478 -22.519 1.00 98.12 98 GLY A N 1
ATOM 811 C CA . GLY A 1 98 ? 20.754 5.345 -21.999 1.00 98.12 98 GLY A CA 1
ATOM 812 C C . GLY A 1 98 ? 19.811 4.610 -21.046 1.00 98.12 98 GLY A C 1
ATOM 813 O O . GLY A 1 98 ? 19.524 5.112 -19.962 1.00 98.12 98 GLY A O 1
ATOM 814 N N . PHE A 1 99 ? 19.393 3.394 -21.406 1.00 98.19 99 PHE A N 1
ATOM 815 C CA . PHE A 1 99 ? 18.570 2.534 -20.559 1.00 98.19 99 PHE A CA 1
ATOM 816 C C . PHE A 1 99 ? 19.287 2.145 -19.262 1.00 98.19 99 PHE A C 1
ATOM 818 O O . PHE A 1 99 ? 18.695 2.238 -18.190 1.00 98.19 99 PHE A O 1
ATOM 825 N N . SER A 1 100 ? 20.569 1.771 -19.332 1.00 97.56 100 SER A N 1
ATOM 826 C CA . SER A 1 100 ? 21.359 1.424 -18.145 1.00 97.56 100 SER A CA 1
ATOM 827 C C . SER A 1 100 ? 21.487 2.603 -17.178 1.00 97.56 100 SER A C 1
ATOM 829 O O . SER A 1 100 ? 21.321 2.421 -15.976 1.00 97.56 100 SER A O 1
ATOM 831 N N . ILE A 1 101 ? 21.746 3.812 -17.690 1.00 97.81 101 ILE A N 1
ATOM 832 C CA . ILE A 1 101 ? 21.827 5.032 -16.872 1.00 97.81 101 ILE A CA 1
ATOM 833 C C . ILE A 1 101 ? 20.464 5.349 -16.249 1.00 97.81 101 ILE A C 1
ATOM 835 O O . ILE A 1 101 ? 20.383 5.643 -15.058 1.00 97.81 101 ILE A O 1
ATOM 839 N N . PHE A 1 102 ? 19.391 5.271 -17.038 1.00 97.31 102 PHE A N 1
ATOM 840 C CA . PHE A 1 102 ? 18.034 5.521 -16.559 1.00 97.31 102 PHE A CA 1
ATOM 841 C C . PHE A 1 102 ? 17.631 4.542 -15.449 1.00 97.31 102 PHE A C 1
ATOM 843 O O . PHE A 1 102 ? 17.133 4.973 -14.412 1.00 97.31 102 PHE A O 1
ATOM 850 N N . SER A 1 103 ? 17.907 3.247 -15.628 1.00 96.12 103 SER A N 1
ATOM 851 C CA . SER A 1 103 ? 17.610 2.210 -14.636 1.00 96.12 103 SER A CA 1
ATOM 852 C C . SER A 1 103 ? 18.356 2.428 -13.318 1.00 96.12 103 SER A C 1
ATOM 854 O O . SER A 1 103 ? 17.788 2.185 -12.256 1.00 96.12 103 SER A O 1
ATOM 856 N N . GLU A 1 104 ? 19.608 2.891 -13.366 1.00 96.88 104 GLU A N 1
ATOM 857 C CA . GLU A 1 104 ? 20.401 3.170 -12.162 1.00 96.88 104 GLU A CA 1
ATOM 858 C C . GLU A 1 104 ? 19.908 4.428 -11.428 1.00 96.88 104 GLU A C 1
ATOM 860 O O . GLU A 1 104 ? 19.869 4.483 -10.199 1.00 96.88 104 GLU A O 1
ATOM 865 N N . ILE A 1 105 ? 19.478 5.451 -12.172 1.00 97.50 105 ILE A N 1
ATOM 866 C CA . ILE A 1 105 ? 18.871 6.649 -11.579 1.00 97.50 105 ILE A CA 1
ATOM 867 C C . ILE A 1 105 ? 17.538 6.298 -10.914 1.00 97.50 105 ILE A C 1
ATOM 869 O O . ILE A 1 105 ? 17.287 6.732 -9.790 1.00 97.50 105 ILE A O 1
ATOM 873 N N . ASP A 1 106 ? 16.691 5.509 -11.574 1.00 96.56 106 ASP A N 1
ATOM 874 C CA . ASP A 1 106 ? 15.390 5.112 -11.033 1.00 96.56 106 ASP A CA 1
ATOM 875 C C . ASP A 1 106 ? 15.529 4.204 -9.799 1.00 96.56 106 ASP A C 1
ATOM 877 O O . ASP A 1 106 ? 14.844 4.404 -8.791 1.00 96.56 106 ASP A O 1
ATOM 881 N N . SER A 1 107 ? 16.492 3.276 -9.802 1.00 96.50 107 SER A N 1
ATOM 882 C CA . SER A 1 107 ? 16.806 2.443 -8.633 1.00 96.50 107 SER A CA 1
ATOM 883 C C . SER A 1 107 ? 17.323 3.285 -7.455 1.00 96.50 107 SER A C 1
ATOM 885 O O . SER A 1 107 ? 16.895 3.104 -6.311 1.00 96.50 107 SER A O 1
ATOM 887 N N . ALA A 1 108 ? 18.175 4.282 -7.714 1.00 96.69 108 ALA A N 1
ATOM 888 C CA . ALA A 1 108 ? 18.679 5.183 -6.683 1.00 96.69 108 ALA A CA 1
ATOM 889 C C . ALA A 1 108 ? 17.579 6.104 -6.126 1.00 96.69 108 ALA A C 1
ATOM 891 O O . ALA A 1 108 ? 17.513 6.342 -4.916 1.00 96.69 108 ALA A O 1
ATOM 892 N N . LEU A 1 109 ? 16.700 6.622 -6.989 1.00 96.81 109 LEU A N 1
ATOM 893 C CA . LEU A 1 109 ? 15.577 7.468 -6.584 1.00 96.81 109 LEU A CA 1
ATOM 894 C C . LEU A 1 109 ? 14.527 6.678 -5.803 1.00 96.81 109 LEU A C 1
ATOM 896 O O . LEU A 1 109 ? 14.066 7.159 -4.768 1.00 96.81 109 LEU A O 1
ATOM 900 N N . SER A 1 110 ? 14.168 5.474 -6.252 1.00 96.06 110 SER A N 1
ATOM 901 C CA . SER A 1 110 ? 13.234 4.606 -5.529 1.00 96.06 110 SER A CA 1
ATOM 902 C C . SER A 1 110 ? 13.783 4.214 -4.158 1.00 96.06 110 SER A C 1
ATOM 904 O O . SER A 1 110 ? 13.055 4.332 -3.173 1.00 96.06 110 SER A O 1
ATOM 906 N N . LYS A 1 111 ? 15.080 3.887 -4.048 1.00 95.75 111 LYS A N 1
ATOM 907 C CA . LYS A 1 111 ? 15.741 3.639 -2.757 1.00 95.75 111 LYS A CA 1
ATOM 908 C C . LYS A 1 111 ? 15.654 4.846 -1.819 1.00 95.75 111 LYS A C 1
ATOM 910 O O . LYS A 1 111 ? 15.255 4.688 -0.670 1.00 95.75 111 LYS A O 1
ATOM 915 N N . ARG A 1 112 ? 15.938 6.061 -2.306 1.00 95.56 112 ARG A N 1
ATOM 916 C CA . ARG A 1 112 ? 15.819 7.295 -1.501 1.00 95.56 112 ARG A CA 1
ATOM 917 C C . ARG A 1 112 ? 14.385 7.577 -1.055 1.00 95.56 112 ARG A C 1
ATOM 919 O O . ARG A 1 112 ? 14.176 7.979 0.085 1.00 95.56 112 ARG A O 1
ATOM 926 N N . ARG A 1 113 ? 13.398 7.380 -1.938 1.00 96.12 113 ARG A N 1
ATOM 927 C CA . ARG A 1 113 ? 11.972 7.537 -1.595 1.00 96.12 113 ARG A CA 1
ATOM 928 C C . ARG A 1 113 ? 11.546 6.517 -0.544 1.00 96.12 113 ARG A C 1
ATOM 930 O O . ARG A 1 113 ? 10.844 6.879 0.391 1.00 96.12 113 ARG A O 1
ATOM 937 N N . TYR A 1 114 ? 12.008 5.276 -0.671 1.00 95.19 114 TYR A N 1
ATOM 938 C CA . TYR A 1 114 ? 11.738 4.221 0.296 1.00 95.19 114 TYR A CA 1
ATOM 939 C C . TYR A 1 114 ? 12.382 4.510 1.661 1.00 95.19 114 TYR A C 1
ATOM 941 O O . TYR A 1 114 ? 11.709 4.416 2.681 1.00 95.19 114 TYR A O 1
ATOM 949 N N . GLU A 1 115 ? 13.644 4.945 1.701 1.00 94.62 115 GLU A N 1
ATOM 950 C CA . GLU A 1 115 ? 14.318 5.368 2.939 1.00 94.62 115 GLU A CA 1
ATOM 951 C C . GLU A 1 115 ? 13.622 6.571 3.598 1.00 94.62 115 GLU A C 1
ATOM 953 O O . GLU A 1 115 ? 13.438 6.594 4.815 1.00 94.62 115 GLU A O 1
ATOM 958 N N . ALA A 1 116 ? 13.183 7.555 2.806 1.00 96.06 116 ALA A N 1
ATOM 959 C CA . ALA A 1 116 ? 12.418 8.695 3.309 1.00 96.06 116 ALA A CA 1
ATOM 960 C C . ALA A 1 116 ? 11.071 8.258 3.908 1.00 96.06 116 ALA A C 1
ATOM 962 O O . ALA A 1 116 ? 10.748 8.657 5.027 1.00 96.06 116 ALA A O 1
ATOM 963 N N . TYR A 1 117 ? 10.339 7.387 3.208 1.00 95.56 117 TYR A N 1
ATOM 964 C CA . TYR A 1 117 ? 9.090 6.796 3.689 1.00 95.56 117 TYR A CA 1
ATOM 965 C C . TYR A 1 117 ? 9.286 6.020 4.999 1.00 95.56 117 TYR A C 1
ATOM 967 O O . TYR A 1 117 ? 8.500 6.177 5.932 1.00 95.56 117 TYR A O 1
ATOM 975 N N . LEU A 1 118 ? 10.352 5.219 5.109 1.00 94.75 118 LEU A N 1
ATOM 976 C CA . LEU A 1 118 ? 10.669 4.486 6.337 1.00 94.75 118 LEU A CA 1
ATOM 977 C C . LEU A 1 118 ? 10.972 5.427 7.503 1.00 94.75 118 LEU A C 1
ATOM 979 O O . LEU A 1 118 ? 10.502 5.193 8.614 1.00 94.75 118 LEU A O 1
ATOM 983 N N . LYS A 1 119 ? 11.709 6.514 7.258 1.00 96.00 119 LYS A N 1
ATOM 984 C CA . LYS A 1 119 ? 12.010 7.519 8.282 1.00 96.00 119 LYS A CA 1
ATOM 985 C C . LYS A 1 119 ? 10.754 8.252 8.756 1.00 96.00 119 LYS A C 1
ATOM 987 O O . LYS A 1 119 ? 10.593 8.458 9.957 1.00 96.00 119 LYS A O 1
ATOM 992 N N . GLU A 1 120 ? 9.865 8.626 7.839 1.00 96.19 120 GLU A N 1
ATOM 993 C CA . GLU A 1 120 ? 8.577 9.250 8.162 1.00 96.19 120 GLU A CA 1
ATOM 994 C C . GLU A 1 120 ? 7.687 8.293 8.965 1.00 96.19 120 GLU A C 1
ATOM 996 O O . GLU A 1 120 ? 7.257 8.624 10.071 1.00 96.19 120 GLU A O 1
ATOM 1001 N N . THR A 1 121 ? 7.535 7.059 8.477 1.00 95.12 121 THR A N 1
ATOM 1002 C CA . THR A 1 121 ? 6.780 5.991 9.147 1.00 95.12 121 THR A CA 1
ATOM 1003 C C . THR A 1 121 ? 7.351 5.680 10.532 1.00 95.12 121 THR A C 1
ATOM 1005 O O . THR A 1 121 ? 6.602 5.434 11.476 1.00 95.12 121 THR A O 1
ATOM 1008 N N . TYR A 1 122 ? 8.678 5.707 10.697 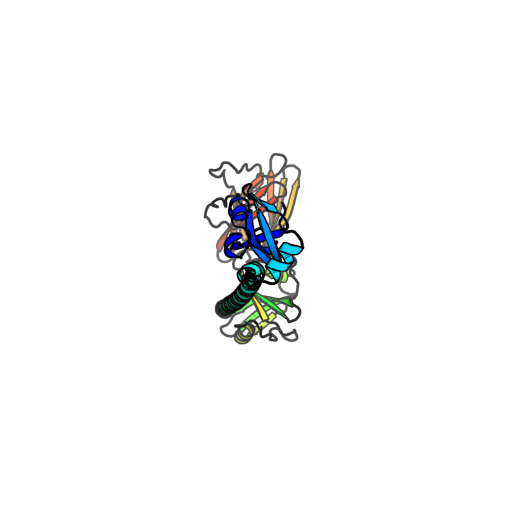1.00 96.56 122 TYR A N 1
ATOM 1009 C CA . TYR A 1 122 ? 9.329 5.533 11.994 1.00 96.56 122 TYR A CA 1
ATOM 1010 C C . TYR A 1 122 ? 8.958 6.653 12.970 1.00 96.56 122 TYR A C 1
ATOM 1012 O O . TYR A 1 122 ? 8.612 6.362 14.115 1.00 96.56 122 TYR A O 1
ATOM 1020 N N . VAL A 1 123 ? 9.006 7.920 12.540 1.00 97.31 123 VAL A N 1
ATOM 1021 C CA . VAL A 1 123 ? 8.634 9.067 13.386 1.00 97.31 123 VAL A CA 1
ATOM 1022 C C . VAL A 1 123 ? 7.160 8.979 13.785 1.00 97.31 123 VAL A C 1
ATOM 1024 O O . VAL A 1 123 ? 6.853 9.089 14.974 1.00 97.31 123 VAL A O 1
ATOM 1027 N N . GLU A 1 124 ? 6.274 8.700 12.827 1.00 97.44 124 GLU A N 1
ATOM 1028 C CA . GLU A 1 124 ? 4.838 8.537 13.063 1.00 97.44 124 GLU A CA 1
ATOM 1029 C C . GLU A 1 124 ? 4.556 7.384 14.040 1.00 97.44 124 GLU A C 1
ATOM 1031 O O . GLU A 1 124 ? 3.878 7.559 15.054 1.00 97.44 124 GLU A O 1
ATOM 1036 N N . ASN A 1 125 ? 5.125 6.200 13.800 1.00 97.62 125 ASN A N 1
ATOM 1037 C CA . ASN A 1 125 ? 4.923 5.039 14.665 1.00 97.62 125 ASN A CA 1
ATOM 1038 C C . ASN A 1 125 ? 5.538 5.233 16.053 1.00 97.62 125 ASN A C 1
ATOM 1040 O O . ASN A 1 125 ? 4.955 4.810 17.050 1.00 97.62 125 ASN A O 1
ATOM 1044 N N . LYS A 1 126 ? 6.686 5.909 16.153 1.00 98.00 126 LYS A N 1
ATOM 1045 C CA . LYS A 1 126 ? 7.287 6.278 17.439 1.00 98.00 126 LYS A CA 1
ATOM 1046 C C . LYS A 1 126 ? 6.360 7.199 18.230 1.00 98.00 126 LYS A C 1
ATOM 1048 O O . LYS A 1 126 ? 6.197 6.994 19.433 1.00 98.00 126 LYS A O 1
ATOM 1053 N N . GLN A 1 127 ? 5.733 8.175 17.573 1.00 98.12 127 GLN A N 1
ATOM 1054 C CA . GLN A 1 127 ? 4.727 9.032 18.198 1.00 98.12 127 GLN A CA 1
ATOM 1055 C C . GLN A 1 127 ? 3.509 8.217 18.655 1.00 98.12 127 GLN A C 1
ATOM 1057 O O . GLN A 1 127 ? 3.150 8.293 19.828 1.00 98.12 127 GLN A O 1
ATOM 1062 N N . LYS A 1 128 ? 2.958 7.348 17.797 1.00 97.88 128 LYS A N 1
ATOM 1063 C CA . LYS A 1 128 ? 1.843 6.447 18.145 1.00 97.88 128 LYS A CA 1
ATOM 1064 C C . LYS A 1 128 ? 2.149 5.547 19.350 1.00 97.88 128 LYS A C 1
ATOM 1066 O O . LYS A 1 128 ? 1.294 5.366 20.208 1.00 97.88 128 LYS A O 1
ATOM 1071 N N . ILE A 1 129 ? 3.371 5.014 19.466 1.00 98.19 129 ILE A N 1
ATOM 1072 C CA . ILE A 1 129 ? 3.796 4.229 20.643 1.00 98.19 129 ILE A CA 1
ATOM 1073 C C . ILE A 1 129 ? 3.842 5.107 21.901 1.00 98.19 129 ILE A C 1
ATOM 1075 O O . ILE A 1 129 ? 3.448 4.670 22.986 1.00 98.19 129 ILE A O 1
ATOM 1079 N N . ASN A 1 130 ? 4.325 6.345 21.785 1.00 98.06 130 ASN A N 1
ATOM 1080 C CA . ASN A 1 130 ? 4.387 7.270 22.915 1.00 98.06 130 ASN A CA 1
ATOM 1081 C C . ASN A 1 130 ? 2.989 7.690 23.390 1.00 98.06 130 ASN A C 1
ATOM 1083 O O . ASN A 1 130 ? 2.759 7.721 24.600 1.00 98.06 130 ASN A O 1
ATOM 1087 N N . GLU A 1 131 ? 2.062 7.914 22.461 1.00 97.75 131 GLU A N 1
ATOM 1088 C CA . GLU A 1 131 ? 0.658 8.286 22.693 1.00 97.75 131 GLU A CA 1
ATOM 1089 C C . GLU A 1 131 ? -0.280 7.079 22.865 1.00 97.75 131 GLU A C 1
ATOM 1091 O O . GLU A 1 131 ? -1.503 7.236 22.906 1.00 97.75 131 GLU A O 1
ATOM 1096 N N . ALA A 1 132 ? 0.279 5.868 22.961 1.00 97.81 132 ALA A N 1
ATOM 1097 C CA . ALA A 1 132 ? -0.491 4.638 23.054 1.00 97.81 132 ALA A CA 1
ATOM 1098 C C . ALA A 1 132 ? -1.531 4.705 24.181 1.00 97.81 132 ALA A C 1
ATOM 1100 O O . ALA A 1 132 ? -1.230 5.111 25.303 1.00 97.81 132 ALA A O 1
ATOM 1101 N N . LYS A 1 133 ? -2.743 4.252 23.871 1.00 96.50 133 LYS A N 1
ATOM 1102 C CA . LYS A 1 133 ? -3.898 4.147 24.772 1.00 96.50 133 LYS A CA 1
ATOM 1103 C C . LYS A 1 133 ? -4.788 2.982 24.337 1.00 96.50 133 LYS A C 1
ATOM 1105 O O . LYS A 1 133 ? -4.516 2.346 23.318 1.00 96.50 133 LYS A O 1
ATOM 1110 N N . ALA A 1 134 ? -5.839 2.695 25.101 1.00 95.00 134 ALA A N 1
ATOM 1111 C CA . ALA A 1 134 ? -6.838 1.710 24.696 1.00 95.00 134 ALA A CA 1
ATOM 1112 C C . ALA A 1 134 ? -7.365 2.016 23.279 1.00 95.00 134 ALA A C 1
ATOM 1114 O O . ALA A 1 134 ? -7.541 3.178 22.915 1.00 95.00 134 ALA A O 1
ATOM 1115 N N . GLY A 1 135 ? -7.552 0.974 22.466 1.00 94.06 135 GLY A N 1
ATOM 1116 C CA . GLY A 1 135 ? -7.926 1.096 21.049 1.00 94.06 135 GLY A CA 1
ATOM 1117 C C . GLY A 1 135 ? -6.742 1.099 20.074 1.00 94.06 135 GLY A C 1
ATOM 1118 O O . GLY A 1 135 ? -6.950 0.976 18.869 1.00 94.06 135 GLY A O 1
ATOM 1119 N N . TYR A 1 136 ? -5.499 1.180 20.560 1.00 97.56 136 TYR A N 1
ATOM 1120 C CA . TYR A 1 136 ? -4.328 0.887 19.732 1.00 97.56 136 TYR A CA 1
ATOM 1121 C C . TYR A 1 136 ? -4.124 -0.620 19.557 1.00 97.56 136 TYR A C 1
ATOM 1123 O O . TYR A 1 136 ? -4.267 -1.406 20.497 1.00 97.56 136 TYR A O 1
ATOM 1131 N N . TYR A 1 137 ? -3.722 -1.002 18.351 1.00 97.62 137 TYR A N 1
ATOM 1132 C CA . TYR A 1 137 ? -3.382 -2.360 17.964 1.00 97.62 137 TYR A CA 1
ATOM 1133 C C . TYR A 1 137 ? -2.031 -2.378 17.251 1.00 97.62 137 TYR A C 1
ATOM 1135 O O . TYR A 1 137 ? -1.752 -1.506 16.423 1.00 97.62 137 TYR A O 1
ATOM 1143 N N . TYR A 1 138 ? -1.203 -3.380 17.547 1.00 97.62 138 TYR A N 1
ATOM 1144 C CA . TYR A 1 138 ? 0.090 -3.581 16.891 1.00 97.62 138 TYR A CA 1
ATOM 1145 C C . TYR A 1 138 ? 0.114 -4.915 16.157 1.00 97.62 138 TYR A C 1
ATOM 1147 O O . TYR A 1 138 ? -0.229 -5.948 16.733 1.00 97.62 138 TYR A O 1
ATOM 1155 N N . LYS A 1 139 ? 0.571 -4.906 14.905 1.00 97.06 139 LYS A N 1
ATOM 1156 C CA . LYS A 1 139 ? 0.941 -6.118 14.175 1.00 97.06 139 LYS A CA 1
ATOM 1157 C C . LYS A 1 139 ? 2.450 -6.292 14.264 1.00 97.06 139 LYS A C 1
ATOM 1159 O O . LYS A 1 139 ? 3.206 -5.414 13.852 1.00 97.06 139 LYS A O 1
ATOM 1164 N N . LEU A 1 140 ? 2.877 -7.427 14.789 1.00 96.81 140 LEU A N 1
ATOM 1165 C CA . LEU A 1 140 ? 4.263 -7.862 14.847 1.00 96.81 140 LEU A CA 1
ATOM 1166 C C . LEU A 1 140 ? 4.470 -8.993 13.842 1.00 96.81 140 LEU A C 1
ATOM 1168 O O . LEU A 1 140 ? 3.581 -9.821 13.676 1.00 96.81 140 LEU A O 1
ATOM 1172 N N . GLU A 1 141 ? 5.642 -9.075 13.224 1.00 96.50 141 GLU A N 1
ATOM 1173 C CA . GLU A 1 141 ? 6.032 -10.230 12.403 1.00 96.50 141 GLU A CA 1
ATOM 1174 C C . GLU A 1 141 ? 7.443 -10.696 12.760 1.00 96.50 141 GLU A C 1
ATOM 1176 O O . GLU A 1 141 ? 8.326 -9.880 13.052 1.00 96.50 141 GLU A O 1
ATOM 1181 N N . ASP A 1 142 ? 7.648 -12.010 12.726 1.00 95.81 142 ASP A N 1
ATOM 1182 C CA . ASP A 1 142 ? 8.957 -12.639 12.898 1.00 95.81 142 ASP A CA 1
ATOM 1183 C C . ASP A 1 142 ? 9.741 -12.729 11.569 1.00 95.81 142 ASP A C 1
ATOM 1185 O O . ASP A 1 142 ? 9.514 -11.975 10.617 1.00 95.81 142 ASP A O 1
ATOM 1189 N N . GLU A 1 143 ? 10.769 -13.573 11.520 1.00 95.00 143 GLU A N 1
ATOM 1190 C CA . GLU A 1 143 ? 11.557 -13.830 10.306 1.00 95.00 143 GLU A CA 1
ATOM 1191 C C . GLU A 1 143 ? 10.862 -14.755 9.298 1.00 95.00 143 GLU A C 1
ATOM 1193 O O . GLU A 1 143 ? 11.205 -14.738 8.118 1.00 95.00 143 GLU A O 1
ATOM 1198 N N . HIS A 1 144 ? 9.852 -15.506 9.740 1.00 95.50 144 HIS A N 1
ATOM 1199 C CA . HIS A 1 144 ? 9.056 -16.427 8.932 1.00 95.50 144 HIS A CA 1
ATOM 1200 C C . HIS A 1 144 ? 7.693 -15.838 8.543 1.00 95.50 144 HIS A C 1
ATOM 1202 O O . HIS A 1 144 ? 6.803 -16.571 8.114 1.00 95.50 144 HIS A O 1
ATOM 1208 N N . TYR A 1 145 ? 7.520 -14.520 8.690 1.00 94.19 145 TYR A N 1
ATOM 1209 C CA . TYR A 1 145 ? 6.274 -13.795 8.424 1.00 94.19 145 TYR A CA 1
ATOM 1210 C C . TYR A 1 145 ? 5.081 -14.263 9.272 1.00 94.19 145 TYR A C 1
ATOM 1212 O O . TYR A 1 145 ? 3.926 -13.962 8.958 1.00 94.19 145 TYR A O 1
ATOM 1220 N N . LYS A 1 146 ? 5.329 -14.961 10.387 1.00 95.12 146 LYS A N 1
ATOM 1221 C CA . LYS A 1 146 ? 4.274 -15.306 11.333 1.00 95.12 146 LYS A CA 1
ATOM 1222 C C . LYS A 1 146 ? 3.877 -14.043 12.087 1.00 95.12 146 LYS A C 1
ATOM 1224 O O . LYS A 1 146 ? 4.692 -13.403 12.753 1.00 95.12 146 LYS A O 1
ATOM 1229 N N . SER A 1 147 ? 2.603 -13.684 11.971 1.00 95.44 147 SER A N 1
ATOM 1230 C CA . SER A 1 147 ? 2.065 -12.491 12.615 1.00 95.44 147 SER A CA 1
ATOM 1231 C C . SER A 1 147 ? 1.701 -12.757 14.077 1.00 95.44 147 SER A C 1
ATOM 1233 O O . SER A 1 147 ? 1.111 -13.785 14.408 1.00 95.44 147 SER A O 1
ATOM 1235 N N . THR A 1 148 ? 2.028 -11.807 14.948 1.00 96.12 148 THR A N 1
ATOM 1236 C CA . THR A 1 148 ? 1.504 -11.718 16.313 1.00 96.12 148 THR A CA 1
ATOM 1237 C C . THR A 1 148 ? 0.829 -10.368 16.488 1.00 96.12 148 THR A C 1
ATOM 1239 O O . THR A 1 148 ? 1.377 -9.338 16.109 1.00 96.12 148 THR A O 1
ATOM 1242 N N . TYR A 1 149 ? -0.363 -10.362 17.062 1.00 96.56 149 TYR A N 1
ATOM 1243 C CA . TYR A 1 149 ? -1.169 -9.164 17.236 1.00 96.56 149 TYR A CA 1
ATOM 1244 C C . TYR A 1 149 ? -1.170 -8.757 18.700 1.00 96.56 149 TYR A C 1
ATOM 1246 O O . TYR A 1 149 ? -1.277 -9.612 19.576 1.00 96.56 149 TYR A O 1
ATOM 1254 N N . LEU A 1 150 ? -1.070 -7.456 18.960 1.00 97.19 150 LEU A N 1
ATOM 1255 C CA . LEU A 1 150 ? -1.183 -6.865 20.287 1.00 97.19 150 LEU A CA 1
ATOM 1256 C C . LEU A 1 150 ? -2.382 -5.919 20.324 1.00 97.19 150 LEU A C 1
ATOM 1258 O O . LEU A 1 150 ? -2.523 -5.090 19.428 1.00 97.19 150 LEU A O 1
ATOM 1262 N N . LYS A 1 151 ? -3.204 -6.001 21.371 1.00 96.31 151 LYS A N 1
ATOM 1263 C CA . LYS A 1 151 ? -4.266 -5.034 21.679 1.00 96.31 151 LYS A CA 1
ATOM 1264 C C . LYS A 1 151 ? -3.890 -4.285 22.947 1.00 96.31 151 LYS A C 1
ATOM 1266 O O . LYS A 1 151 ? -3.734 -4.906 23.997 1.00 96.31 151 LYS A O 1
ATOM 1271 N N . VAL A 1 152 ? -3.753 -2.966 22.863 1.00 97.25 152 VAL A N 1
ATOM 1272 C CA . VAL A 1 152 ? -3.403 -2.127 24.012 1.00 97.25 152 VAL A CA 1
ATOM 1273 C C . VAL A 1 152 ? -4.592 -2.035 24.966 1.00 97.25 152 VAL A C 1
ATOM 1275 O O . VAL A 1 152 ? -5.678 -1.614 24.572 1.00 97.25 152 VAL A O 1
ATOM 1278 N N . LEU A 1 153 ? -4.370 -2.410 26.227 1.00 95.56 153 LEU A N 1
ATOM 1279 C CA . LEU A 1 153 ? -5.337 -2.257 27.317 1.00 95.56 153 LEU A CA 1
ATOM 1280 C C . LEU A 1 153 ? -5.117 -0.945 28.067 1.00 95.56 153 LEU A C 1
ATOM 1282 O O . LEU A 1 153 ? -6.052 -0.197 28.329 1.00 95.56 153 LEU A O 1
ATOM 1286 N N . SER A 1 154 ? -3.863 -0.665 28.414 1.00 97.19 154 SER A N 1
ATOM 1287 C CA . SER A 1 154 ? -3.470 0.532 29.151 1.00 97.19 154 SER A CA 1
ATOM 1288 C C . SER A 1 154 ? -2.025 0.909 28.839 1.00 97.19 154 SER A C 1
ATOM 1290 O O . SER A 1 154 ? -1.237 0.092 28.355 1.00 97.19 154 SER A O 1
ATOM 1292 N N . ALA A 1 155 ? -1.665 2.162 29.104 1.00 98.19 155 ALA A N 1
ATOM 1293 C CA . ALA A 1 155 ? -0.313 2.653 28.897 1.00 98.19 155 ALA A CA 1
ATOM 1294 C C . ALA A 1 155 ? 0.102 3.623 30.002 1.00 98.19 155 ALA A C 1
ATOM 1296 O O . ALA A 1 155 ? -0.698 4.401 30.515 1.00 98.19 155 ALA A O 1
ATOM 1297 N N . THR A 1 156 ? 1.388 3.590 30.328 1.00 98.06 156 THR A N 1
ATOM 1298 C CA . THR A 1 156 ? 2.074 4.573 31.169 1.00 98.06 156 THR A CA 1
ATOM 1299 C C . THR A 1 156 ? 3.102 5.330 30.314 1.00 98.06 156 THR A C 1
ATOM 1301 O O . THR A 1 156 ? 3.315 4.988 29.143 1.00 98.06 156 THR A O 1
ATOM 1304 N N . PRO A 1 157 ? 3.813 6.336 30.854 1.00 97.94 157 PRO A N 1
ATOM 1305 C CA . PRO A 1 157 ? 4.909 6.973 30.123 1.00 9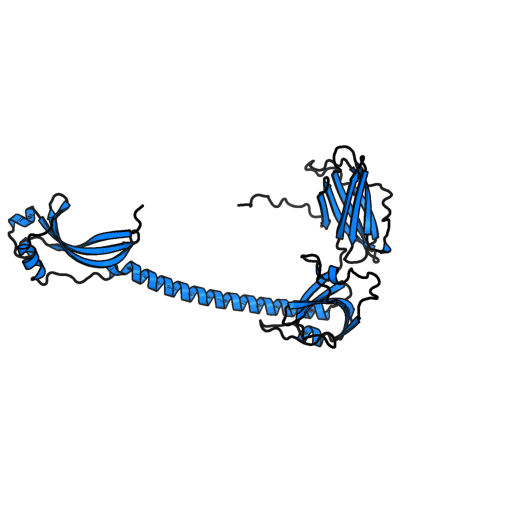7.94 157 PRO A CA 1
ATOM 1306 C C . PRO A 1 157 ? 6.036 6.012 29.709 1.00 97.94 157 PRO A C 1
ATOM 1308 O O . PRO A 1 157 ? 6.749 6.299 28.754 1.00 97.94 157 PRO A O 1
ATOM 1311 N N . LYS A 1 158 ? 6.211 4.874 30.400 1.00 98.25 158 LYS A N 1
ATOM 1312 C CA . LYS A 1 158 ? 7.321 3.931 30.155 1.00 98.25 158 LYS A CA 1
ATOM 1313 C C . LYS A 1 158 ? 6.884 2.595 29.564 1.00 98.25 158 LYS A C 1
ATOM 1315 O O . LYS A 1 158 ? 7.683 1.943 28.899 1.00 98.25 158 LYS A O 1
ATOM 1320 N N . THR A 1 159 ? 5.656 2.164 29.819 1.00 98.31 159 THR A N 1
ATOM 1321 C CA . THR A 1 159 ? 5.196 0.813 29.483 1.00 98.31 159 THR A CA 1
ATOM 1322 C C . THR A 1 159 ? 3.834 0.825 28.809 1.00 98.31 159 THR A C 1
ATOM 1324 O O . THR A 1 159 ? 3.066 1.776 28.944 1.00 98.31 159 THR A O 1
ATOM 1327 N N . VAL A 1 160 ? 3.538 -0.247 28.084 1.00 98.25 160 VAL A N 1
ATOM 1328 C CA . VAL A 1 160 ? 2.223 -0.538 27.516 1.00 98.25 160 VAL A CA 1
ATOM 1329 C C . VAL A 1 160 ? 1.834 -1.947 27.943 1.00 98.25 160 VAL A C 1
ATOM 1331 O O . VAL A 1 160 ? 2.642 -2.870 27.827 1.00 98.25 160 VAL A O 1
ATOM 1334 N N . THR A 1 161 ? 0.618 -2.102 28.455 1.00 98.19 161 THR A N 1
ATOM 1335 C CA . THR A 1 161 ? 0.037 -3.401 28.797 1.00 98.19 161 THR A CA 1
ATOM 1336 C C . THR A 1 161 ? -0.866 -3.833 27.654 1.00 98.19 161 THR A C 1
ATOM 1338 O O . THR A 1 161 ? -1.812 -3.120 27.309 1.00 98.19 161 THR A O 1
ATOM 1341 N N . CYS A 1 162 ? -0.580 -4.992 27.070 1.00 97.69 162 CYS A N 1
ATOM 1342 C CA . CYS A 1 162 ? -1.287 -5.508 25.905 1.00 97.69 162 CYS A CA 1
ATOM 1343 C C . CYS A 1 162 ? -1.857 -6.903 26.164 1.00 97.69 162 CYS A C 1
ATOM 1345 O O . CYS A 1 162 ? -1.217 -7.709 26.834 1.00 97.69 162 CYS A O 1
ATOM 1347 N N . LEU A 1 163 ? -2.997 -7.213 25.547 1.00 96.12 163 LEU A N 1
ATOM 1348 C CA . LEU A 1 163 ? -3.337 -8.595 25.195 1.00 96.12 163 LEU A CA 1
ATOM 1349 C C . LEU A 1 163 ? -2.558 -8.982 23.947 1.00 96.12 163 LEU A C 1
ATOM 1351 O O . LEU A 1 163 ? -2.320 -8.124 23.091 1.00 96.12 163 LEU A O 1
ATOM 1355 N N . TRP A 1 164 ? -2.211 -10.256 23.803 1.00 95.62 164 TRP A N 1
ATOM 1356 C CA . TRP A 1 164 ? -1.595 -10.742 22.573 1.00 95.62 164 TRP A CA 1
ATOM 1357 C C . TRP A 1 164 ? -2.279 -11.991 22.021 1.00 95.62 164 TRP A C 1
ATOM 1359 O O . TRP A 1 164 ? -2.881 -12.770 22.752 1.00 95.62 164 TRP A O 1
ATOM 1369 N N . SER A 1 165 ? -2.207 -12.156 20.700 1.00 94.94 165 SER A N 1
ATOM 1370 C CA . SER A 1 165 ? -2.799 -13.280 19.976 1.00 94.94 165 SER A CA 1
ATOM 1371 C C . SER A 1 165 ? -1.950 -13.642 18.761 1.00 94.94 165 SER A C 1
ATOM 1373 O O . SER A 1 165 ? -1.461 -12.770 18.044 1.00 94.94 165 SER A O 1
ATOM 1375 N N . GLN A 1 166 ? -1.787 -14.940 18.508 1.00 93.75 166 GLN A N 1
ATOM 1376 C CA . GLN A 1 166 ? -1.181 -15.479 17.281 1.00 93.75 166 GLN A CA 1
ATOM 1377 C C . GLN A 1 166 ? -2.219 -16.041 16.310 1.00 93.75 166 GLN A C 1
ATOM 1379 O O . GLN A 1 166 ? -1.865 -16.663 15.307 1.00 93.75 166 GLN A O 1
ATOM 1384 N N . LYS A 1 167 ? -3.510 -15.856 16.605 1.00 90.69 167 LYS A N 1
ATOM 1385 C CA . LYS A 1 167 ? -4.570 -16.316 15.719 1.00 90.69 167 LYS A CA 1
ATOM 1386 C C . LYS A 1 167 ? -4.497 -15.514 14.424 1.00 90.69 167 LYS A C 1
ATOM 1388 O O . LYS A 1 167 ? -4.604 -14.290 14.441 1.00 90.69 167 LYS A O 1
ATOM 1393 N N . SER A 1 168 ? -4.296 -16.216 13.312 1.00 88.00 168 SER A N 1
ATOM 1394 C CA . SER A 1 168 ? -4.338 -15.592 11.995 1.00 88.00 168 SER A CA 1
ATOM 1395 C C . SER A 1 168 ? -5.751 -15.041 11.751 1.00 88.00 168 SER A C 1
ATOM 1397 O O . SER A 1 168 ? -6.726 -15.747 12.042 1.00 88.00 168 SER A O 1
ATOM 1399 N N . PRO A 1 169 ? -5.887 -13.790 11.286 1.00 87.38 169 PRO A N 1
ATOM 1400 C CA . PRO A 1 169 ? -7.183 -13.215 10.975 1.00 87.38 169 PRO A CA 1
ATOM 1401 C C . PRO A 1 169 ? -7.828 -13.991 9.828 1.00 87.38 169 PRO A C 1
ATOM 1403 O O . PRO A 1 169 ? -7.149 -14.440 8.907 1.00 87.38 169 PRO A O 1
ATOM 1406 N N . GLN A 1 170 ? -9.144 -14.180 9.905 1.00 84.00 170 GLN A N 1
ATOM 1407 C CA . GLN A 1 170 ? -9.890 -14.885 8.860 1.00 84.00 170 GLN A CA 1
ATOM 1408 C C . GLN A 1 170 ? -10.199 -13.967 7.676 1.00 84.00 170 GLN A C 1
ATOM 1410 O O . GLN A 1 170 ? -10.340 -14.443 6.551 1.00 84.00 170 GLN A O 1
ATOM 1415 N N . SER A 1 171 ? -10.300 -12.659 7.930 1.00 83.12 171 SER A N 1
ATOM 1416 C CA . SER A 1 171 ? -10.527 -11.652 6.902 1.00 83.12 171 SER A CA 1
ATOM 1417 C C . SER A 1 171 ? -9.225 -11.004 6.426 1.00 83.12 171 SER A C 1
ATOM 1419 O O . SER A 1 171 ? -8.261 -10.827 7.175 1.00 83.12 171 SER A O 1
ATOM 1421 N N . TYR A 1 172 ? -9.227 -10.608 5.156 1.00 80.56 172 TYR A N 1
ATOM 1422 C CA . TYR A 1 172 ? -8.279 -9.647 4.609 1.00 80.56 172 TYR A CA 1
ATOM 1423 C C . TYR A 1 172 ? -8.953 -8.277 4.619 1.00 80.56 172 TYR A C 1
ATOM 1425 O O . TYR A 1 172 ? -10.081 -8.141 4.149 1.00 80.56 172 TYR A O 1
ATOM 1433 N N . GLY A 1 173 ? -8.289 -7.257 5.152 1.00 85.69 173 GLY A N 1
ATOM 1434 C CA . GLY A 1 173 ? -8.844 -5.909 5.169 1.00 85.69 173 GLY A CA 1
ATOM 1435 C C . GLY A 1 173 ? -8.203 -5.013 6.212 1.00 85.69 173 GLY A C 1
ATOM 1436 O O . GLY A 1 173 ? -7.361 -5.438 7.005 1.00 85.69 173 GLY A O 1
ATOM 1437 N N . GLU A 1 174 ? -8.637 -3.756 6.219 1.00 85.56 174 GLU A N 1
ATOM 1438 C CA . GLU A 1 174 ? -8.109 -2.728 7.113 1.00 85.56 174 GLU A CA 1
ATOM 1439 C C . GLU A 1 174 ? -8.269 -3.101 8.596 1.00 85.56 174 GLU A C 1
ATOM 1441 O O . GLU A 1 174 ? -7.385 -2.825 9.406 1.00 85.56 174 GLU A O 1
ATOM 1446 N N . TYR A 1 175 ? -9.331 -3.825 8.944 1.00 90.75 175 TYR A N 1
ATOM 1447 C CA . TYR A 1 175 ? -9.643 -4.191 10.325 1.00 90.75 175 TYR A CA 1
ATOM 1448 C C . TYR A 1 175 ? -9.365 -5.662 10.664 1.00 90.75 175 TYR A C 1
ATOM 1450 O O . TYR A 1 175 ? -9.805 -6.139 11.709 1.00 90.75 175 TYR A O 1
ATOM 1458 N N . ALA A 1 176 ? -8.596 -6.377 9.832 1.00 91.00 176 ALA A N 1
ATOM 1459 C CA . ALA A 1 176 ? -8.258 -7.788 10.050 1.00 91.00 176 ALA A CA 1
ATOM 1460 C C . ALA A 1 176 ? -7.647 -8.045 11.442 1.00 91.00 176 ALA A C 1
ATOM 1462 O O . ALA A 1 176 ? -7.897 -9.076 12.058 1.00 91.00 176 ALA A O 1
ATOM 1463 N N . ILE A 1 177 ? -6.906 -7.077 11.997 1.00 94.50 177 ILE A N 1
ATOM 1464 C CA . ILE A 1 177 ? -6.319 -7.169 13.342 1.00 94.50 177 ILE A CA 1
ATOM 1465 C C . ILE A 1 177 ? -7.351 -7.417 14.456 1.00 94.50 177 ILE A C 1
ATOM 1467 O O . ILE A 1 177 ? -7.013 -8.018 15.474 1.00 94.50 177 ILE A O 1
ATOM 1471 N N . LEU A 1 178 ? -8.609 -7.005 14.267 1.00 94.12 178 LEU A N 1
ATOM 1472 C CA . LEU A 1 178 ? -9.681 -7.233 15.237 1.00 94.12 178 LEU A CA 1
ATOM 1473 C C . LEU A 1 178 ? -10.071 -8.716 15.325 1.00 94.12 178 LEU A C 1
ATOM 1475 O O . LEU A 1 178 ? -10.467 -9.179 16.393 1.00 94.12 178 LEU A O 1
ATOM 1479 N N . ASP A 1 179 ? -9.935 -9.483 14.239 1.00 91.88 179 ASP A N 1
ATOM 1480 C CA . ASP A 1 179 ? -10.294 -10.911 14.197 1.00 91.88 179 ASP A CA 1
ATOM 1481 C C . ASP A 1 179 ? -9.418 -11.756 15.122 1.00 91.88 179 ASP A C 1
ATOM 1483 O O . ASP A 1 179 ? -9.873 -12.761 15.677 1.00 91.88 179 ASP A O 1
ATOM 1487 N N . ALA A 1 180 ? -8.179 -11.313 15.351 1.00 92.56 180 ALA A N 1
ATOM 1488 C CA . ALA A 1 180 ? -7.253 -11.967 16.265 1.00 92.56 180 ALA A CA 1
ATOM 1489 C C . ALA A 1 180 ? -7.759 -11.974 17.721 1.00 92.56 180 ALA A C 1
ATOM 1491 O O . ALA A 1 180 ? -7.316 -12.814 18.508 1.00 92.56 180 ALA A O 1
ATOM 1492 N N . PHE A 1 181 ? -8.700 -11.083 18.064 1.00 91.81 181 PHE A N 1
ATOM 1493 C CA . PHE A 1 181 ? -9.227 -10.882 19.419 1.00 91.81 181 PHE A CA 1
ATOM 1494 C C . PHE A 1 181 ? -10.725 -11.190 19.568 1.00 91.81 181 PHE A C 1
ATOM 1496 O O . PHE A 1 181 ? -11.276 -11.006 20.647 1.00 91.81 181 PHE A O 1
ATOM 1503 N N . GLN A 1 182 ? -11.397 -11.676 18.521 1.00 85.38 182 GLN A N 1
ATOM 1504 C CA . GLN A 1 182 ? -12.842 -11.958 18.556 1.00 85.38 182 GLN A CA 1
ATOM 1505 C C . GLN A 1 182 ? -13.226 -13.305 19.164 1.00 85.38 182 GLN A C 1
ATOM 1507 O O . GLN A 1 182 ? -14.400 -13.533 19.433 1.00 85.38 182 GLN A O 1
ATOM 1512 N N . ALA A 1 183 ? -12.269 -14.222 19.331 1.00 74.19 183 ALA A N 1
ATOM 1513 C CA . ALA A 1 183 ? -12.561 -15.578 19.798 1.00 74.19 183 ALA A CA 1
ATOM 1514 C C . ALA A 1 183 ? -13.098 -15.618 21.237 1.00 74.19 183 ALA A C 1
ATOM 1516 O O . ALA A 1 183 ? -13.776 -16.574 21.597 1.00 74.19 183 ALA A O 1
ATOM 1517 N N . ASP A 1 184 ? -12.784 -14.595 22.031 1.00 74.00 184 ASP A N 1
ATOM 1518 C CA . ASP A 1 184 ? -13.184 -14.493 23.423 1.00 74.00 184 ASP A CA 1
ATOM 1519 C C . ASP A 1 184 ? -13.426 -13.025 23.795 1.00 74.00 184 ASP A C 1
ATOM 1521 O O . ASP A 1 184 ? -12.489 -12.253 24.013 1.00 74.00 184 ASP A O 1
ATOM 1525 N N . SER A 1 185 ? -14.699 -12.637 23.864 1.00 69.69 185 SER A N 1
ATOM 1526 C CA . SER A 1 185 ? -15.115 -11.298 24.289 1.00 69.69 185 SER A CA 1
ATOM 1527 C C . SER A 1 185 ? -14.827 -11.027 25.769 1.00 69.69 185 SER A C 1
ATOM 1529 O O . SER A 1 185 ? -14.688 -9.866 26.148 1.00 69.69 185 SER A O 1
ATOM 1531 N N . SER A 1 186 ? -14.689 -12.072 26.596 1.00 69.88 186 SER A N 1
ATOM 1532 C CA . SER A 1 186 ? -14.338 -11.959 28.019 1.00 69.88 186 SER A CA 1
ATOM 1533 C C . SER A 1 186 ? -12.836 -11.764 28.252 1.00 69.88 186 SER A C 1
ATOM 1535 O O . SER A 1 186 ? -12.409 -11.467 29.368 1.00 69.88 186 SER A O 1
ATOM 1537 N N . TYR A 1 187 ? -12.040 -11.918 27.192 1.00 75.44 187 TYR A N 1
ATOM 1538 C CA . TYR A 1 187 ? -10.583 -11.866 27.177 1.00 75.44 187 TYR A CA 1
ATOM 1539 C C . TYR A 1 187 ? -9.862 -12.855 28.111 1.00 75.44 187 TYR A C 1
ATOM 1541 O O . TYR A 1 187 ? -8.654 -12.732 28.305 1.00 75.44 187 TYR A O 1
ATOM 1549 N N . GLN A 1 188 ? -10.559 -13.849 28.661 1.00 77.50 188 GLN A N 1
ATOM 1550 C CA . GLN A 1 188 ? -9.995 -14.833 29.589 1.00 77.50 188 GLN A CA 1
ATOM 1551 C C . GLN A 1 188 ? -8.986 -15.774 28.920 1.00 77.50 188 GLN A C 1
ATOM 1553 O O . GLN A 1 188 ? -8.085 -16.283 29.582 1.00 77.50 188 GLN A O 1
ATOM 1558 N N . SER A 1 189 ? -9.106 -15.992 27.610 1.00 83.38 189 SER A N 1
ATOM 1559 C CA . SER A 1 189 ? -8.217 -16.854 26.833 1.00 83.38 189 SER A CA 1
ATOM 1560 C C . SER A 1 189 ? -6.918 -16.178 26.396 1.00 83.38 189 SER A C 1
ATOM 1562 O O . SER A 1 189 ? -6.079 -16.832 25.779 1.00 83.38 189 SER A O 1
ATOM 1564 N N . PHE A 1 190 ? -6.766 -14.870 26.628 1.00 89.62 190 PHE A N 1
ATOM 1565 C CA . PHE A 1 190 ? -5.591 -14.127 26.182 1.00 89.62 190 PHE A CA 1
ATOM 1566 C C . PHE A 1 190 ? -4.645 -13.847 27.342 1.00 89.62 190 PHE A C 1
ATOM 1568 O O . PHE A 1 190 ? -5.028 -13.299 28.373 1.00 89.62 190 PHE A O 1
ATOM 1575 N N . ASP A 1 191 ? -3.371 -14.136 27.117 1.00 92.88 191 ASP A N 1
ATOM 1576 C CA . ASP A 1 191 ? -2.312 -13.703 28.010 1.00 92.88 191 ASP A CA 1
ATOM 1577 C C . ASP A 1 191 ? -2.083 -12.187 27.878 1.00 92.88 191 ASP A C 1
ATOM 1579 O O . ASP A 1 191 ? -2.143 -11.599 26.790 1.00 92.88 191 ASP A O 1
ATOM 1583 N N . THR A 1 192 ? -1.750 -11.549 28.999 1.00 95.56 192 THR A N 1
ATOM 1584 C CA . THR A 1 192 ? -1.299 -10.153 29.026 1.00 95.56 192 THR A CA 1
ATOM 1585 C C . THR A 1 192 ? 0.221 -10.067 29.007 1.00 95.56 192 THR A C 1
ATOM 1587 O O . THR A 1 192 ? 0.906 -10.856 29.656 1.00 95.56 192 THR A O 1
ATOM 1590 N N . VAL A 1 193 ? 0.758 -9.043 28.351 1.00 96.62 193 VAL A N 1
ATOM 1591 C CA . VAL A 1 193 ? 2.185 -8.713 28.372 1.00 96.62 193 VAL A CA 1
ATOM 1592 C C . VAL A 1 193 ? 2.379 -7.233 28.694 1.00 96.62 193 VAL A C 1
ATOM 1594 O O . VAL A 1 193 ? 1.670 -6.373 28.174 1.00 96.62 193 VAL A O 1
ATOM 1597 N N . VAL A 1 194 ? 3.351 -6.929 29.557 1.00 97.69 194 VAL A N 1
ATOM 1598 C CA . VAL A 1 194 ? 3.780 -5.555 29.853 1.00 97.69 194 VAL A CA 1
ATOM 1599 C C . VAL A 1 194 ? 5.086 -5.297 29.117 1.00 97.69 194 VAL A C 1
ATOM 1601 O O . VAL A 1 194 ? 6.095 -5.946 29.384 1.00 97.69 194 VAL A O 1
ATOM 1604 N N . ILE A 1 195 ? 5.070 -4.346 28.188 1.00 97.50 195 ILE A N 1
ATOM 1605 C CA . ILE A 1 195 ? 6.184 -4.077 27.278 1.00 97.50 195 ILE A CA 1
ATOM 1606 C C . ILE A 1 195 ? 6.709 -2.666 27.535 1.00 97.50 195 ILE A C 1
ATOM 1608 O O . ILE A 1 195 ? 5.933 -1.721 27.673 1.00 97.50 195 ILE A O 1
ATOM 1612 N N . ASN A 1 196 ? 8.030 -2.492 27.577 1.00 97.94 196 ASN A N 1
ATOM 1613 C CA . ASN A 1 196 ? 8.628 -1.161 27.633 1.00 97.94 196 ASN A CA 1
ATOM 1614 C C . ASN A 1 196 ? 8.469 -0.444 26.278 1.00 97.94 196 ASN A C 1
ATOM 1616 O O . ASN A 1 196 ? 8.750 -1.021 25.226 1.00 97.94 196 ASN A O 1
ATOM 1620 N N . LYS A 1 197 ? 8.062 0.831 26.289 1.00 98.25 197 LYS A N 1
ATOM 1621 C CA . LYS A 1 197 ? 7.949 1.650 25.072 1.00 98.25 197 LYS A CA 1
ATOM 1622 C C . LYS A 1 197 ? 9.282 1.757 24.333 1.00 98.25 197 LYS A C 1
ATOM 1624 O O . LYS A 1 197 ? 9.287 1.739 23.108 1.00 98.25 197 LYS A O 1
ATOM 1629 N N . THR A 1 198 ? 10.412 1.791 25.044 1.00 97.31 198 THR A N 1
ATOM 1630 C CA . THR A 1 198 ? 11.738 1.800 24.407 1.00 97.31 198 THR A CA 1
ATOM 1631 C C . THR A 1 198 ? 11.999 0.514 23.631 1.00 97.31 198 THR A C 1
ATOM 1633 O O . THR A 1 198 ? 12.532 0.585 22.530 1.00 97.31 198 THR A O 1
ATOM 1636 N N . THR A 1 199 ? 11.566 -0.640 24.147 1.00 96.38 199 THR A N 1
ATOM 1637 C CA . THR A 1 199 ? 11.615 -1.926 23.441 1.00 96.38 199 THR A CA 1
ATOM 1638 C C . THR A 1 199 ? 10.751 -1.862 22.181 1.00 96.38 199 THR A C 1
ATOM 1640 O O . THR A 1 199 ? 11.265 -2.094 21.096 1.00 96.38 199 THR A O 1
ATOM 1643 N N . LEU A 1 200 ? 9.484 -1.437 22.269 1.00 96.56 200 LEU A N 1
ATOM 1644 C CA . LEU A 1 200 ? 8.630 -1.284 21.077 1.00 96.56 200 LEU A CA 1
ATOM 1645 C C . LEU A 1 200 ? 9.267 -0.363 20.021 1.00 96.56 200 LEU A C 1
ATOM 1647 O O . LEU A 1 200 ? 9.334 -0.731 18.852 1.00 96.56 200 LEU A O 1
ATOM 1651 N N . ILE A 1 201 ? 9.813 0.784 20.431 1.00 97.12 201 ILE A N 1
ATOM 1652 C CA . ILE A 1 201 ? 10.488 1.728 19.527 1.00 97.12 201 ILE A CA 1
ATOM 1653 C C . ILE A 1 201 ? 11.743 1.104 18.900 1.00 97.12 201 ILE A C 1
ATOM 1655 O O . ILE A 1 201 ? 11.983 1.299 17.716 1.00 97.12 201 ILE A O 1
ATOM 1659 N N . GLN A 1 202 ? 12.518 0.312 19.649 1.00 95.69 202 GLN A N 1
ATOM 1660 C CA . GLN A 1 202 ? 13.684 -0.410 19.118 1.00 95.69 202 GLN A CA 1
ATOM 1661 C C . GLN A 1 202 ? 13.323 -1.476 18.075 1.00 95.69 202 GLN A C 1
ATOM 1663 O O . GLN A 1 202 ? 14.210 -1.899 17.335 1.00 95.69 202 GLN A O 1
ATOM 1668 N N . SER A 1 203 ? 12.068 -1.934 18.044 1.00 95.69 203 SER A N 1
ATOM 1669 C CA . SER A 1 203 ? 11.573 -2.879 17.036 1.00 95.69 203 SER A CA 1
ATOM 1670 C C . SER A 1 203 ? 11.109 -2.204 15.741 1.00 95.69 203 SER A C 1
ATOM 1672 O O . SER A 1 203 ? 10.871 -2.891 14.747 1.00 95.69 203 SER A O 1
ATOM 1674 N N . LEU A 1 204 ? 10.961 -0.872 15.750 1.00 95.94 204 LEU A N 1
ATOM 1675 C CA . LEU A 1 204 ? 10.766 -0.091 14.534 1.00 95.94 204 LEU A CA 1
ATOM 1676 C C . LEU A 1 204 ? 12.087 -0.030 13.762 1.00 95.94 204 LEU A C 1
ATOM 1678 O O . LEU A 1 204 ? 13.164 -0.085 14.358 1.00 95.94 204 LEU A O 1
ATOM 1682 N N . SER A 1 205 ? 12.011 0.120 12.441 1.00 89.38 205 SER A N 1
ATOM 1683 C CA . SER A 1 205 ? 13.203 0.332 11.623 1.00 89.38 205 SER A CA 1
ATOM 1684 C C . SER A 1 205 ? 13.182 1.675 10.916 1.00 89.38 205 SER A C 1
ATOM 1686 O O . SER A 1 205 ? 12.178 2.056 10.323 1.00 89.38 205 SER A O 1
ATOM 1688 N N . GLU A 1 206 ? 14.319 2.363 10.977 1.00 89.62 206 GLU A N 1
ATOM 1689 C CA . GLU A 1 206 ? 14.622 3.547 10.167 1.00 89.62 206 GLU A CA 1
ATOM 1690 C C . GLU A 1 206 ? 15.192 3.151 8.792 1.00 89.62 206 GLU A C 1
ATOM 1692 O O . GLU A 1 206 ? 15.342 3.997 7.914 1.00 89.62 206 GLU A O 1
ATOM 1697 N N . THR A 1 207 ? 15.524 1.870 8.600 1.00 89.69 207 THR A N 1
ATOM 1698 C CA . THR A 1 207 ? 16.163 1.336 7.393 1.00 89.69 207 THR A CA 1
ATOM 1699 C C . THR A 1 207 ? 15.407 0.116 6.863 1.00 89.69 207 THR A C 1
ATOM 1701 O O . THR A 1 207 ? 14.442 -0.371 7.454 1.00 89.69 207 THR A O 1
ATOM 1704 N N . SER A 1 208 ? 15.824 -0.405 5.709 1.00 85.56 208 SER A N 1
ATOM 1705 C CA . SER A 1 208 ? 15.268 -1.652 5.174 1.00 85.56 208 SER A CA 1
ATOM 1706 C C . SER A 1 208 ? 15.534 -2.857 6.083 1.00 85.56 208 SER A C 1
ATOM 1708 O O . SER A 1 208 ? 14.806 -3.848 6.024 1.00 85.56 208 SER A O 1
ATOM 1710 N N . GLU A 1 209 ? 16.562 -2.788 6.931 1.00 88.69 209 GLU A N 1
ATOM 1711 C CA . GLU A 1 209 ? 16.908 -3.854 7.861 1.00 88.69 209 GLU A CA 1
ATOM 1712 C C . GLU A 1 209 ? 16.078 -3.716 9.132 1.00 88.69 209 GLU A C 1
ATOM 1714 O O . GLU A 1 209 ? 16.277 -2.824 9.955 1.00 88.69 209 GLU A O 1
ATOM 1719 N N . ARG A 1 210 ? 15.101 -4.604 9.306 1.00 86.50 210 ARG A N 1
ATOM 1720 C CA . ARG A 1 210 ? 14.252 -4.591 10.497 1.00 86.50 210 ARG A CA 1
ATOM 1721 C C . ARG A 1 210 ? 14.962 -5.246 11.670 1.00 86.50 210 ARG A C 1
ATOM 1723 O O . ARG A 1 210 ? 15.242 -6.446 11.644 1.00 86.50 210 ARG A O 1
ATOM 1730 N N . LYS A 1 211 ? 15.190 -4.474 12.733 1.00 91.88 211 LYS A N 1
ATOM 1731 C CA . LYS A 1 211 ? 15.690 -5.002 14.001 1.00 91.88 211 LYS A CA 1
ATOM 1732 C C . LYS A 1 211 ? 14.576 -5.773 14.707 1.00 91.88 211 LYS A C 1
ATOM 1734 O O . LYS A 1 211 ? 13.684 -5.193 15.318 1.00 91.88 211 LYS A O 1
ATOM 1739 N N . ARG A 1 212 ? 14.631 -7.100 14.624 1.00 92.69 212 ARG A N 1
ATOM 1740 C CA . ARG A 1 212 ? 13.715 -7.982 15.352 1.00 92.69 212 ARG A CA 1
ATOM 1741 C C . ARG A 1 212 ? 14.193 -8.147 16.788 1.00 92.69 212 ARG A C 1
ATOM 1743 O O . ARG A 1 212 ? 15.372 -8.397 17.028 1.00 92.69 212 ARG A O 1
ATOM 1750 N N . ILE A 1 213 ? 13.278 -8.018 17.738 1.00 93.19 213 ILE A N 1
ATOM 1751 C CA . ILE A 1 213 ? 13.566 -8.155 19.168 1.00 93.19 213 ILE A CA 1
ATOM 1752 C C . ILE A 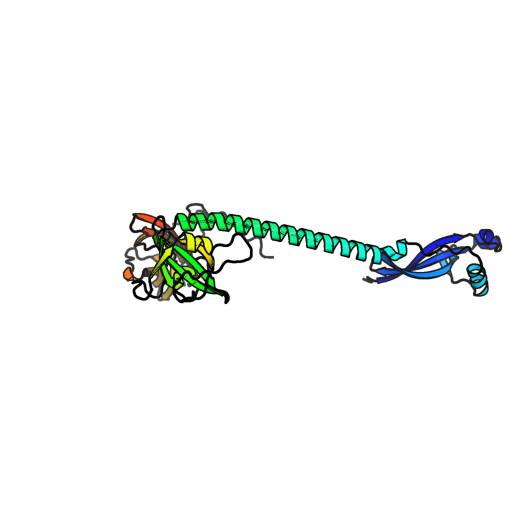1 213 ? 12.506 -9.034 19.828 1.00 93.19 213 ILE A C 1
ATOM 1754 O O . ILE A 1 213 ? 11.362 -9.092 19.379 1.00 93.19 213 ILE A O 1
ATOM 1758 N N . ALA A 1 214 ? 12.872 -9.726 20.903 1.00 94.19 214 ALA A N 1
ATOM 1759 C CA . ALA A 1 214 ? 11.917 -10.506 21.681 1.00 94.19 214 ALA A CA 1
ATOM 1760 C C . ALA A 1 214 ? 10.996 -9.557 22.470 1.00 94.19 214 ALA A C 1
ATOM 1762 O O . ALA A 1 214 ? 11.365 -9.065 23.535 1.00 94.19 214 ALA A O 1
ATOM 1763 N N . ILE A 1 215 ? 9.817 -9.262 21.915 1.00 89.44 215 ILE A N 1
ATOM 1764 C CA . ILE A 1 215 ? 8.803 -8.404 22.553 1.00 89.44 215 ILE A CA 1
ATOM 1765 C C . ILE A 1 215 ? 7.980 -9.208 23.567 1.00 89.44 215 ILE A C 1
ATOM 1767 O O . ILE A 1 215 ? 7.648 -8.707 24.639 1.00 89.44 215 ILE A O 1
ATOM 1771 N N . ILE A 1 216 ? 7.670 -10.463 23.232 1.00 90.88 216 ILE A N 1
ATOM 1772 C CA . ILE A 1 216 ? 6.889 -11.376 24.068 1.00 90.88 216 ILE A CA 1
ATOM 1773 C C . ILE A 1 216 ? 7.840 -12.441 24.629 1.00 90.88 216 ILE A C 1
ATOM 1775 O O . ILE A 1 216 ? 8.599 -13.039 23.859 1.00 90.88 216 ILE A O 1
ATOM 1779 N N . PRO A 1 217 ? 7.828 -12.707 25.949 1.00 90.75 217 PRO A N 1
ATOM 1780 C CA . PRO A 1 217 ? 8.671 -13.739 26.540 1.00 90.75 217 PRO A CA 1
ATOM 1781 C C . PRO A 1 217 ? 8.482 -15.097 25.851 1.00 90.75 217 PRO A C 1
ATOM 1783 O O . PRO A 1 217 ? 7.355 -15.522 25.613 1.00 90.75 217 PRO A O 1
ATOM 1786 N N . LYS A 1 218 ? 9.591 -15.798 25.575 1.00 92.00 218 LYS A N 1
ATOM 1787 C CA . LYS A 1 218 ? 9.621 -17.136 24.945 1.00 92.00 218 LYS A CA 1
ATOM 1788 C C . LYS A 1 218 ? 9.099 -17.204 23.497 1.00 92.00 218 LYS A C 1
ATOM 1790 O O . LYS A 1 218 ? 8.930 -18.305 22.983 1.00 92.00 218 LYS A O 1
ATOM 1795 N N . GLN A 1 219 ? 8.862 -16.070 22.838 1.00 92.81 219 GLN A N 1
ATOM 1796 C CA . GLN A 1 219 ? 8.547 -16.015 21.407 1.00 92.81 219 GLN A CA 1
ATOM 1797 C C . GLN A 1 219 ? 9.783 -15.637 20.585 1.00 92.81 219 GLN A C 1
ATOM 1799 O O . GLN A 1 219 ? 10.730 -15.037 21.104 1.00 92.81 219 GLN A O 1
ATOM 1804 N N . SER A 1 220 ? 9.760 -15.974 19.294 1.00 93.62 220 SER A N 1
ATOM 1805 C CA . SER A 1 220 ? 10.785 -15.549 18.340 1.00 93.62 220 SER A CA 1
ATOM 1806 C C . SER A 1 220 ? 10.892 -14.019 18.292 1.00 93.62 220 SER A C 1
ATOM 1808 O O . SER A 1 220 ? 9.893 -13.327 18.509 1.00 93.62 220 SER A O 1
ATOM 1810 N N . PRO A 1 221 ? 12.077 -13.458 17.996 1.00 96.56 221 PRO A N 1
ATOM 1811 C CA . PRO A 1 221 ? 12.224 -12.026 17.788 1.00 96.56 221 PRO A CA 1
ATOM 1812 C C . PRO A 1 221 ? 11.283 -11.514 16.692 1.00 96.56 221 PRO A C 1
ATOM 1814 O O . PRO A 1 221 ? 11.242 -12.050 15.586 1.00 96.56 221 PRO A O 1
ATOM 1817 N N . THR A 1 222 ? 10.571 -10.430 16.981 1.00 96.31 222 THR A N 1
ATOM 1818 C CA . THR A 1 222 ? 9.604 -9.808 16.070 1.00 96.31 222 THR A CA 1
ATOM 1819 C C . THR A 1 222 ? 9.907 -8.331 15.853 1.00 96.31 222 THR A C 1
ATOM 1821 O O . THR A 1 222 ? 10.521 -7.688 16.706 1.00 96.31 222 THR A O 1
ATOM 1824 N N . ALA A 1 223 ? 9.437 -7.778 14.739 1.00 96.62 223 ALA A N 1
ATOM 1825 C CA . ALA A 1 223 ? 9.429 -6.341 14.470 1.00 96.62 223 ALA A CA 1
ATOM 1826 C C . ALA A 1 223 ? 7.990 -5.832 14.319 1.00 96.62 223 ALA A C 1
ATOM 1828 O O . ALA A 1 223 ? 7.137 -6.551 13.788 1.00 96.62 223 ALA A O 1
ATOM 1829 N N . ILE A 1 224 ? 7.723 -4.600 14.764 1.00 96.88 224 ILE A N 1
ATOM 1830 C CA . ILE A 1 224 ? 6.444 -3.933 14.491 1.00 96.88 224 ILE A CA 1
ATOM 1831 C C . ILE A 1 224 ? 6.342 -3.662 12.991 1.00 96.88 224 ILE A C 1
ATOM 1833 O O . ILE A 1 224 ? 7.244 -3.097 12.375 1.00 96.88 224 ILE A O 1
ATOM 1837 N N . GLN A 1 225 ? 5.214 -4.064 12.423 1.00 95.44 225 GLN A N 1
ATOM 1838 C CA . GLN A 1 225 ? 4.858 -3.871 11.021 1.00 95.44 225 GLN A CA 1
ATOM 1839 C C . GLN A 1 225 ? 3.853 -2.750 10.854 1.00 95.44 225 GLN A C 1
ATOM 1841 O O . GLN A 1 225 ? 3.948 -1.948 9.934 1.00 95.44 225 GLN A O 1
ATOM 1846 N N . GLU A 1 226 ? 2.875 -2.716 11.752 1.00 96.00 226 GLU A N 1
ATOM 1847 C CA . GLU A 1 226 ? 1.711 -1.862 11.622 1.00 96.00 226 GLU A CA 1
ATOM 1848 C C . GLU A 1 226 ? 1.229 -1.440 13.003 1.00 96.00 226 GLU A C 1
ATOM 1850 O O . GLU A 1 226 ? 1.200 -2.245 13.941 1.00 96.00 226 GLU A O 1
ATOM 1855 N N . ILE A 1 227 ? 0.835 -0.173 13.106 1.00 97.38 227 ILE A N 1
ATOM 1856 C CA . ILE A 1 227 ? 0.184 0.390 14.280 1.00 97.38 227 ILE A CA 1
ATOM 1857 C C . ILE A 1 227 ? -1.119 1.033 13.827 1.00 97.38 227 ILE A C 1
ATOM 1859 O O . ILE A 1 227 ? -1.110 1.988 13.046 1.00 97.38 227 ILE A O 1
ATOM 1863 N N . LYS A 1 228 ? -2.233 0.529 14.353 1.00 96.62 228 LYS A N 1
ATOM 1864 C CA . LYS A 1 228 ? -3.574 1.032 14.060 1.00 96.62 228 LYS A CA 1
ATOM 1865 C C . LYS A 1 228 ? -4.248 1.522 15.323 1.00 96.62 228 LYS A C 1
ATOM 1867 O O . LYS A 1 228 ? -4.199 0.856 16.351 1.00 96.62 228 LYS A O 1
ATOM 1872 N N . TYR A 1 229 ? -4.894 2.675 15.227 1.00 96.50 229 TYR A N 1
ATOM 1873 C CA . TYR A 1 229 ? -5.772 3.184 16.269 1.00 96.50 229 TYR A CA 1
ATOM 1874 C C . TYR A 1 229 ? -7.213 3.037 15.795 1.00 96.50 229 TYR A C 1
ATOM 1876 O O . TYR A 1 229 ? -7.614 3.679 14.828 1.00 96.50 229 TYR A O 1
ATOM 1884 N N . ILE A 1 230 ? -7.971 2.166 16.455 1.00 95.38 230 ILE A N 1
ATOM 1885 C CA . ILE A 1 230 ? -9.369 1.885 16.130 1.00 95.38 230 ILE A CA 1
ATOM 1886 C C . ILE A 1 230 ? -10.202 2.398 17.301 1.00 95.38 230 ILE A C 1
ATOM 1888 O O . ILE A 1 230 ? -10.252 1.776 18.362 1.00 95.38 230 ILE A O 1
ATOM 1892 N N . TYR A 1 231 ? -10.811 3.564 17.100 1.00 92.81 231 TYR A N 1
ATOM 1893 C CA . TYR A 1 231 ? -11.634 4.268 18.091 1.00 92.81 231 TYR A CA 1
ATOM 1894 C C . TYR A 1 231 ? -13.122 4.278 17.737 1.00 92.81 231 TYR A C 1
ATOM 1896 O O . TYR A 1 231 ? -13.923 4.893 18.428 1.00 92.81 231 TYR A O 1
ATOM 1904 N N . GLU A 1 232 ? -13.480 3.617 16.645 1.00 94.31 232 GLU A N 1
ATOM 1905 C CA . GLU A 1 232 ? -14.834 3.560 16.119 1.00 94.31 232 GLU A CA 1
ATOM 1906 C C . GLU A 1 232 ? -15.365 2.123 16.171 1.00 94.31 232 GLU A C 1
ATOM 1908 O O . GLU A 1 232 ? -14.578 1.163 16.235 1.00 94.31 232 GLU A O 1
ATOM 1913 N N . PRO A 1 233 ? -16.694 1.938 16.162 1.00 94.69 233 PRO A N 1
ATOM 1914 C CA . PRO A 1 233 ? -17.261 0.624 15.944 1.00 94.69 233 PRO A CA 1
ATOM 1915 C C . PRO A 1 233 ? -16.936 0.152 14.522 1.00 94.69 233 PRO A C 1
ATOM 1917 O O . PRO A 1 233 ? -16.892 0.920 13.560 1.00 94.69 233 PRO A O 1
ATOM 1920 N N . VAL A 1 234 ? -16.694 -1.146 14.390 1.00 94.50 234 VAL A N 1
ATOM 1921 C CA . VAL A 1 234 ? -16.358 -1.781 13.113 1.00 94.50 234 VAL A CA 1
ATOM 1922 C C . VAL A 1 234 ? -17.311 -2.935 12.932 1.00 94.50 234 VAL A C 1
ATOM 1924 O O . VAL A 1 234 ? -17.268 -3.895 13.695 1.00 94.50 234 VAL A O 1
ATOM 1927 N N . PHE A 1 235 ? -18.184 -2.845 11.940 1.00 93.50 235 PHE A N 1
ATOM 1928 C CA . PHE A 1 235 ? -19.255 -3.812 11.766 1.00 93.50 235 PHE A CA 1
ATOM 1929 C C . PHE A 1 235 ? -18.913 -4.842 10.696 1.00 93.50 235 PHE A C 1
ATOM 1931 O O . PHE A 1 235 ? -18.531 -4.504 9.579 1.00 93.50 235 PHE A O 1
ATOM 1938 N N . GLU A 1 236 ? -19.113 -6.111 11.030 1.00 92.06 236 GLU A N 1
ATOM 1939 C CA . GLU A 1 236 ? -19.111 -7.221 10.085 1.00 92.06 236 GLU A CA 1
ATOM 1940 C C . GLU A 1 236 ? -20.532 -7.754 9.905 1.00 92.06 236 GLU A C 1
ATOM 1942 O O . GLU A 1 236 ? -21.305 -7.855 10.859 1.00 92.06 236 GLU A O 1
ATOM 1947 N N . LYS A 1 237 ? -20.867 -8.151 8.677 1.00 90.81 237 LYS A N 1
ATOM 1948 C CA . LYS A 1 237 ? -22.095 -8.891 8.383 1.00 90.81 237 LYS A CA 1
ATOM 1949 C C . LYS A 1 237 ? -21.993 -10.315 8.943 1.00 90.81 237 LYS A C 1
ATOM 1951 O O . LYS A 1 237 ? -21.127 -11.073 8.525 1.00 90.81 237 LYS A O 1
ATOM 1956 N N . VAL A 1 238 ? -22.919 -10.697 9.822 1.00 89.81 238 VAL A N 1
ATOM 1957 C CA . VAL A 1 238 ? -23.003 -12.063 10.368 1.00 89.81 238 VAL A CA 1
ATOM 1958 C C . VAL A 1 238 ? -23.909 -12.926 9.500 1.00 89.81 238 VAL A C 1
ATOM 1960 O O . VAL A 1 238 ? -23.499 -13.962 8.992 1.00 89.81 238 VAL A O 1
ATOM 1963 N N . THR A 1 239 ? -25.159 -12.501 9.330 1.00 90.38 239 THR A N 1
ATOM 1964 C CA . THR A 1 239 ? -26.150 -13.231 8.538 1.00 90.38 239 THR A CA 1
ATOM 1965 C C . THR A 1 239 ? -27.205 -12.283 7.987 1.00 90.38 239 THR A C 1
ATOM 1967 O O . THR A 1 239 ? -27.399 -11.175 8.492 1.00 90.38 239 THR A O 1
ATOM 1970 N N . PHE A 1 240 ? -27.870 -12.713 6.925 1.00 90.44 240 PHE A N 1
ATOM 1971 C CA . PHE A 1 240 ? -28.976 -12.010 6.302 1.00 90.44 240 PHE A CA 1
ATOM 1972 C C . PHE A 1 240 ? -29.952 -13.034 5.724 1.00 90.44 240 PHE A C 1
ATOM 1974 O O . PHE A 1 240 ? -29.520 -13.978 5.064 1.00 90.44 240 PHE A O 1
ATOM 1981 N N . GLY A 1 241 ? -31.248 -12.821 5.930 1.00 92.56 241 GLY A N 1
ATOM 1982 C CA . GLY A 1 241 ? -32.297 -13.633 5.327 1.00 92.56 241 GLY A CA 1
ATOM 1983 C C . GLY A 1 241 ? -33.616 -12.879 5.238 1.00 92.56 241 GLY A C 1
ATOM 1984 O O . GLY A 1 241 ? -33.870 -11.952 6.010 1.00 92.56 241 GLY A O 1
ATOM 1985 N N . PHE A 1 242 ? -34.459 -13.280 4.293 1.00 94.19 242 PHE A N 1
ATOM 1986 C CA . PHE A 1 242 ? -35.831 -12.804 4.180 1.00 94.19 242 PHE A CA 1
ATOM 1987 C C . PHE A 1 242 ? -36.744 -13.925 3.691 1.00 94.19 242 PHE A C 1
ATOM 1989 O O . PHE A 1 242 ? -36.329 -14.760 2.892 1.00 94.19 242 PHE A O 1
ATOM 1996 N N . GLU A 1 243 ? -37.972 -13.939 4.193 1.00 95.69 243 GLU A N 1
ATOM 1997 C CA . GLU A 1 243 ? -39.002 -14.928 3.880 1.00 95.69 243 GLU A CA 1
ATOM 1998 C C . GLU A 1 243 ? -40.376 -14.337 4.226 1.00 95.69 243 GLU A C 1
ATOM 2000 O O . GLU A 1 243 ? -40.503 -13.596 5.204 1.00 95.69 243 GLU A O 1
ATOM 2005 N N . ASP A 1 244 ? -41.396 -14.620 3.412 1.00 94.25 244 ASP A N 1
ATOM 2006 C CA . ASP A 1 244 ? -42.796 -14.238 3.660 1.00 94.25 244 ASP A CA 1
ATOM 2007 C C . ASP A 1 244 ? -43.011 -12.764 4.056 1.00 94.25 244 ASP A C 1
ATOM 2009 O O . ASP A 1 244 ? -43.713 -12.435 5.017 1.00 94.25 244 ASP A O 1
ATOM 2013 N N . GLY A 1 245 ? -42.370 -11.844 3.325 1.00 93.38 245 GLY A N 1
ATOM 2014 C CA . GLY A 1 245 ? -42.488 -10.405 3.576 1.00 93.38 245 GLY A CA 1
ATOM 2015 C C . GLY A 1 245 ? -41.811 -9.938 4.868 1.00 93.38 245 GLY A C 1
ATOM 2016 O O . GLY A 1 245 ? -42.068 -8.824 5.320 1.00 93.38 245 GLY A O 1
ATOM 2017 N N . LYS A 1 246 ? -40.948 -10.759 5.477 1.00 93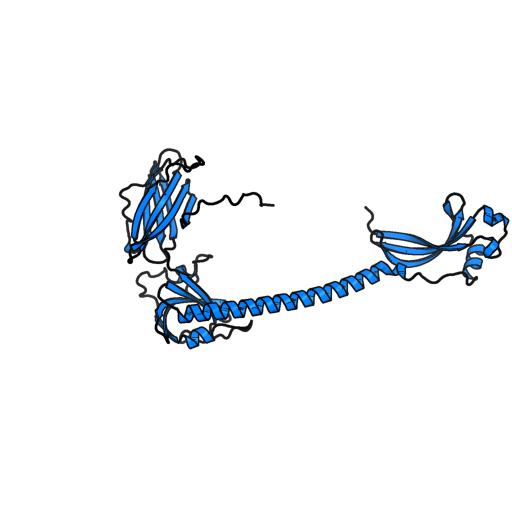.31 246 LYS A N 1
ATOM 2018 C CA . LYS A 1 246 ? -40.126 -10.419 6.646 1.00 93.31 246 LYS A CA 1
ATOM 2019 C C . LYS A 1 246 ? -38.651 -10.539 6.309 1.00 93.31 246 LYS A C 1
ATOM 2021 O O . LYS A 1 246 ? -38.254 -11.440 5.581 1.00 93.31 246 LYS A O 1
ATOM 2026 N N . PHE A 1 247 ? -37.825 -9.674 6.877 1.00 92.50 247 PHE A N 1
ATOM 2027 C CA . PHE A 1 247 ? -36.373 -9.784 6.764 1.00 92.50 247 PHE A CA 1
ATOM 2028 C C . PHE A 1 247 ? -35.711 -9.719 8.137 1.00 92.50 247 PHE A C 1
ATOM 2030 O O . PHE A 1 247 ? -36.248 -9.134 9.081 1.00 92.50 247 PHE A O 1
ATOM 2037 N N . ALA A 1 248 ? -34.531 -10.320 8.231 1.00 91.00 248 ALA A N 1
ATOM 2038 C CA . ALA A 1 248 ? -33.638 -10.212 9.366 1.00 91.00 248 ALA A CA 1
ATOM 2039 C C . ALA A 1 248 ? -32.199 -10.059 8.869 1.00 91.00 248 ALA A C 1
ATOM 2041 O O . ALA A 1 248 ? -31.734 -10.825 8.022 1.00 91.00 248 ALA A O 1
ATOM 2042 N N . TYR A 1 249 ? -31.473 -9.095 9.419 1.00 89.62 249 TYR A N 1
ATOM 2043 C CA . TYR A 1 249 ? -30.048 -8.938 9.178 1.00 89.62 249 TYR A CA 1
ATOM 2044 C C . TYR A 1 249 ? -29.314 -8.772 10.496 1.00 89.62 249 TYR A C 1
ATOM 2046 O O . TYR A 1 249 ? -29.764 -8.053 11.380 1.00 89.62 249 TYR A O 1
ATOM 2054 N N . ALA A 1 250 ? -28.194 -9.466 10.646 1.00 90.88 250 ALA A N 1
ATOM 2055 C CA . ALA A 1 250 ? -27.378 -9.408 11.843 1.00 90.88 250 ALA A CA 1
ATOM 2056 C C . ALA A 1 250 ? -26.000 -8.862 11.494 1.00 90.88 250 ALA A C 1
ATOM 2058 O O . ALA A 1 250 ? -25.338 -9.360 10.577 1.00 90.88 250 ALA A O 1
ATOM 2059 N N . ILE A 1 251 ? -25.563 -7.866 12.251 1.00 92.50 251 ILE A N 1
ATOM 2060 C CA . ILE A 1 251 ? -24.202 -7.343 12.198 1.00 92.50 251 ILE A CA 1
ATOM 2061 C C . ILE A 1 251 ? -23.527 -7.528 13.542 1.00 92.50 251 ILE A C 1
ATOM 2063 O O . ILE A 1 251 ? -24.177 -7.469 14.579 1.00 92.50 251 ILE A O 1
ATOM 2067 N N . ARG A 1 252 ? -22.218 -7.740 13.525 1.00 91.62 252 ARG A N 1
ATOM 2068 C CA . ARG A 1 252 ? -21.389 -7.843 14.719 1.00 91.62 252 ARG A CA 1
ATOM 2069 C C . ARG A 1 252 ? -20.439 -6.667 14.759 1.00 91.62 252 ARG A C 1
ATOM 2071 O O . ARG A 1 252 ? -19.706 -6.442 13.800 1.00 91.62 252 ARG A O 1
ATOM 2078 N N . ASN A 1 253 ? -20.423 -5.952 15.870 1.00 93.12 253 ASN A N 1
ATOM 2079 C CA . ASN A 1 253 ? -19.399 -4.967 16.142 1.00 93.12 253 ASN A CA 1
ATOM 2080 C C . ASN A 1 253 ? -18.129 -5.649 16.667 1.00 93.12 253 ASN A C 1
ATOM 2082 O O . ASN A 1 253 ? -18.147 -6.358 17.668 1.00 93.12 253 ASN A O 1
ATOM 2086 N N . LYS A 1 254 ? -17.024 -5.412 15.971 1.00 91.62 254 LYS A N 1
ATOM 2087 C CA . LYS A 1 254 ? -15.670 -5.882 16.276 1.00 91.62 254 LYS A CA 1
ATOM 2088 C C . LYS A 1 254 ? -14.794 -4.789 16.893 1.00 91.62 254 LYS A C 1
ATOM 2090 O O . LYS A 1 254 ? -13.706 -5.087 17.381 1.00 91.62 254 LYS A O 1
ATOM 2095 N N . GLY A 1 255 ? -15.224 -3.532 16.777 1.00 92.94 255 GLY A N 1
ATOM 2096 C CA . GLY A 1 255 ? -14.470 -2.341 17.153 1.00 92.94 255 GLY A CA 1
ATOM 2097 C C . GLY A 1 255 ? -14.738 -1.907 18.591 1.00 92.94 255 GLY A C 1
ATOM 2098 O O . GLY A 1 255 ? -14.800 -2.727 19.508 1.00 92.94 255 GLY A O 1
ATOM 2099 N N . VAL A 1 256 ? -14.871 -0.596 18.792 1.00 91.88 256 VAL A N 1
ATOM 2100 C CA . VAL A 1 256 ? -15.226 -0.027 20.100 1.00 91.88 256 VAL A CA 1
ATOM 2101 C C . VAL A 1 256 ? -16.656 -0.428 20.475 1.00 91.88 256 VAL A C 1
ATOM 2103 O O . VAL A 1 256 ? -17.534 -0.297 19.621 1.00 91.88 256 VAL A O 1
ATOM 2106 N N . PRO A 1 257 ? -16.921 -0.912 21.708 1.00 91.75 257 PRO A N 1
ATOM 2107 C CA . PRO A 1 257 ? -18.273 -1.231 22.157 1.00 91.75 257 PRO A CA 1
ATOM 2108 C C . PRO A 1 257 ? -19.212 -0.032 22.017 1.00 91.75 257 PRO A C 1
ATOM 2110 O O . PRO A 1 257 ? -18.890 1.071 22.454 1.00 91.75 257 PRO A O 1
ATOM 2113 N N . VAL A 1 258 ? -20.379 -0.266 21.426 1.00 93.44 258 VAL A N 1
ATOM 2114 C CA . VAL A 1 258 ? -21.426 0.742 21.252 1.00 93.44 258 VAL A CA 1
ATOM 2115 C C . VAL A 1 258 ? -22.784 0.133 21.555 1.00 93.44 258 VAL A C 1
ATOM 2117 O O . VAL A 1 258 ? -22.954 -1.079 21.436 1.00 93.44 258 VAL A O 1
ATOM 2120 N N . HIS A 1 259 ? -23.745 0.974 21.912 1.00 92.38 259 HIS A N 1
ATOM 2121 C CA . HIS A 1 259 ? -25.157 0.629 21.966 1.00 92.38 259 HIS A CA 1
ATOM 2122 C C . HIS A 1 259 ? -25.876 1.212 20.751 1.00 92.38 259 HIS A C 1
ATOM 2124 O O . HIS A 1 259 ? -25.474 2.239 20.196 1.00 92.38 259 HIS A O 1
ATOM 2130 N N . PHE A 1 260 ? -26.926 0.525 20.311 1.00 92.12 260 PHE A N 1
ATOM 2131 C CA . PHE A 1 260 ? -27.824 1.058 19.295 1.00 92.12 260 PHE A CA 1
ATOM 2132 C C . PHE A 1 260 ? -28.639 2.199 19.912 1.00 92.12 260 PHE A C 1
ATOM 2134 O O . PHE A 1 260 ? -29.182 2.043 21.003 1.00 92.12 260 PHE A O 1
ATOM 2141 N N . ASP A 1 261 ? -28.710 3.335 19.223 1.00 91.94 261 ASP A N 1
ATOM 2142 C CA . ASP A 1 261 ? -29.473 4.499 19.677 1.00 91.94 261 ASP A CA 1
ATOM 2143 C C . ASP A 1 261 ? -30.792 4.613 18.911 1.00 91.94 261 ASP A C 1
ATOM 2145 O O . ASP A 1 261 ? -31.871 4.547 19.495 1.00 91.94 261 ASP A O 1
ATOM 2149 N N . ARG A 1 262 ? -30.716 4.759 17.583 1.00 91.69 262 ARG A N 1
ATOM 2150 C CA . ARG A 1 262 ? -31.901 4.917 16.731 1.00 91.69 262 ARG A CA 1
ATOM 2151 C C . ARG A 1 262 ? -31.627 4.567 15.272 1.00 91.69 262 ARG A C 1
ATOM 2153 O O . ARG A 1 262 ? -30.482 4.466 14.828 1.00 91.69 262 ARG A O 1
ATOM 2160 N N . TYR A 1 263 ? -32.714 4.424 14.521 1.00 90.31 263 TYR A N 1
ATOM 2161 C CA . TYR A 1 263 ? -32.712 4.274 13.073 1.00 90.31 263 TYR A CA 1
ATOM 2162 C C . TYR A 1 263 ? -33.581 5.360 12.440 1.00 90.31 263 TYR A C 1
ATOM 2164 O O . TYR A 1 263 ? -34.738 5.534 12.823 1.00 90.31 263 TYR A O 1
ATOM 2172 N N . GLU A 1 264 ? -33.038 6.062 11.452 1.00 90.88 264 GLU A N 1
ATOM 2173 C CA . GLU A 1 264 ? -33.757 7.069 10.678 1.00 90.88 264 GLU A CA 1
ATOM 2174 C C . GLU A 1 264 ? -33.877 6.601 9.230 1.00 90.88 264 GLU A C 1
ATOM 2176 O O . GLU A 1 264 ? -32.888 6.358 8.537 1.00 90.88 264 GLU A O 1
ATOM 2181 N N . THR A 1 265 ? -35.113 6.459 8.756 1.00 88.44 265 THR A N 1
ATOM 2182 C CA . THR A 1 265 ? -35.356 6.138 7.348 1.00 88.44 265 THR A CA 1
ATOM 2183 C C . THR A 1 265 ? -35.022 7.359 6.505 1.00 88.44 265 THR A C 1
ATOM 2185 O O . THR A 1 265 ? -35.573 8.435 6.737 1.00 88.44 265 THR A O 1
ATOM 2188 N N . LEU A 1 266 ? -34.167 7.197 5.497 1.00 85.00 266 LEU A N 1
ATOM 2189 C CA . LEU A 1 266 ? -33.926 8.267 4.538 1.00 85.00 266 LEU A CA 1
ATOM 2190 C C . LEU A 1 266 ? -35.136 8.343 3.605 1.00 85.00 266 LEU A C 1
ATOM 2192 O O . LEU A 1 266 ? -35.359 7.459 2.774 1.00 85.00 266 LEU A O 1
ATOM 2196 N N . SER A 1 267 ? -35.960 9.380 3.768 1.00 69.19 267 SER A N 1
ATOM 2197 C CA . SER A 1 267 ? -36.971 9.714 2.766 1.00 69.19 267 SER A CA 1
ATOM 2198 C C . SER A 1 267 ? -36.241 10.146 1.501 1.00 69.19 267 SER A C 1
ATOM 2200 O O . SER A 1 267 ? -35.400 11.032 1.599 1.00 69.19 267 SER A O 1
ATOM 2202 N N . LYS A 1 268 ? -36.544 9.495 0.369 1.00 63.25 268 LYS A N 1
ATOM 2203 C CA . LYS A 1 268 ? -36.047 9.773 -0.992 1.00 63.25 268 LYS A CA 1
ATOM 2204 C C . LYS A 1 268 ? -35.070 10.953 -1.089 1.00 63.25 268 LYS A C 1
ATOM 2206 O O . LYS A 1 268 ? -35.488 12.105 -1.017 1.00 63.25 268 LYS A O 1
ATOM 2211 N N . ASP A 1 269 ? -33.799 10.630 -1.317 1.00 57.09 269 ASP A N 1
ATOM 2212 C CA . ASP A 1 269 ? -32.782 11.593 -1.749 1.00 57.09 269 ASP A CA 1
ATOM 2213 C C . ASP A 1 269 ? -33.283 12.381 -2.978 1.00 57.09 269 ASP A C 1
ATOM 2215 O O . ASP A 1 269 ? -34.118 11.883 -3.741 1.00 57.09 269 ASP A O 1
ATOM 2219 N N . GLU A 1 270 ? -32.765 13.588 -3.204 1.00 45.81 270 GLU A N 1
ATOM 2220 C CA . GLU A 1 270 ? -33.143 14.501 -4.298 1.00 45.81 270 GLU A CA 1
ATOM 2221 C C . GLU A 1 270 ? -33.032 13.843 -5.690 1.00 45.81 270 GLU A C 1
ATOM 2223 O O . GLU A 1 270 ? -33.670 14.273 -6.652 1.00 45.81 270 GLU A O 1
ATOM 2228 N N . ARG A 1 271 ? -32.282 12.735 -5.789 1.00 53.00 271 ARG A N 1
ATOM 2229 C CA . ARG A 1 271 ? -32.122 11.898 -6.990 1.00 53.00 271 ARG A CA 1
ATOM 2230 C C . ARG A 1 271 ? -33.211 10.835 -7.190 1.00 53.00 271 ARG A C 1
ATOM 2232 O O . ARG A 1 271 ? -33.177 10.119 -8.186 1.00 53.00 271 ARG A O 1
ATOM 2239 N N . ASN A 1 272 ? -34.192 10.716 -6.290 1.00 54.19 272 ASN A N 1
ATOM 2240 C CA . ASN A 1 272 ? -35.344 9.806 -6.409 1.00 54.19 272 ASN A CA 1
ATOM 2241 C C . ASN A 1 272 ? -34.986 8.297 -6.487 1.00 54.19 272 ASN A C 1
ATOM 2243 O O . ASN A 1 272 ? -35.822 7.487 -6.886 1.00 54.19 272 ASN A O 1
ATOM 2247 N N . THR A 1 273 ? -33.768 7.900 -6.102 1.00 56.03 273 THR A N 1
ATOM 2248 C CA . THR A 1 273 ? -33.213 6.544 -6.304 1.00 56.03 273 THR A CA 1
ATOM 2249 C C . THR A 1 273 ? -33.542 5.535 -5.203 1.00 56.03 273 THR A C 1
ATOM 2251 O O . THR A 1 273 ? -33.261 4.348 -5.370 1.00 56.03 273 THR A O 1
ATOM 2254 N N . TYR A 1 274 ? -34.132 5.971 -4.087 1.00 58.09 274 TYR A N 1
ATOM 2255 C CA . TYR A 1 274 ? -34.458 5.095 -2.961 1.00 58.09 274 TYR A CA 1
ATOM 2256 C C . TYR A 1 274 ? -35.963 4.817 -2.904 1.00 58.09 274 TYR A C 1
ATOM 2258 O O . TYR A 1 274 ? -36.754 5.637 -2.431 1.00 58.09 274 TYR A O 1
ATOM 2266 N N . THR A 1 275 ? -36.371 3.643 -3.383 1.00 62.91 275 THR A N 1
ATOM 2267 C CA . THR A 1 275 ? -37.696 3.075 -3.118 1.00 62.91 275 THR A CA 1
ATOM 2268 C C . THR A 1 275 ? -37.613 2.167 -1.902 1.00 62.91 275 THR A C 1
ATOM 2270 O O . THR A 1 275 ? -37.402 0.971 -2.026 1.00 62.91 275 THR A O 1
ATOM 2273 N N . ASN A 1 276 ? -37.789 2.722 -0.701 1.00 76.25 276 ASN A N 1
ATOM 2274 C CA . ASN A 1 276 ? -37.906 1.886 0.493 1.00 76.25 276 ASN A CA 1
ATOM 2275 C C . ASN A 1 276 ? -39.218 1.089 0.411 1.00 76.25 276 ASN A C 1
ATOM 2277 O O . ASN A 1 276 ? -40.300 1.645 0.608 1.00 76.25 276 ASN A O 1
ATOM 2281 N N . ASN A 1 277 ? -39.131 -0.201 0.082 1.00 80.81 277 ASN A N 1
ATOM 2282 C CA . ASN A 1 277 ? -40.268 -1.127 0.124 1.00 80.81 277 ASN A CA 1
ATOM 2283 C C . ASN A 1 277 ? -40.321 -1.911 1.450 1.00 80.81 277 ASN A C 1
ATOM 2285 O O . ASN A 1 277 ? -41.261 -2.676 1.686 1.00 80.81 277 ASN A O 1
ATOM 2289 N N . ALA A 1 278 ? -39.313 -1.707 2.299 1.00 81.38 278 ALA A N 1
ATOM 2290 C CA . ALA A 1 278 ? -39.139 -2.331 3.592 1.00 81.38 278 ALA A CA 1
ATOM 2291 C C . ALA A 1 278 ? -39.172 -1.291 4.720 1.00 81.38 278 ALA A C 1
ATOM 2293 O O . ALA A 1 278 ? -38.740 -0.150 4.562 1.00 81.38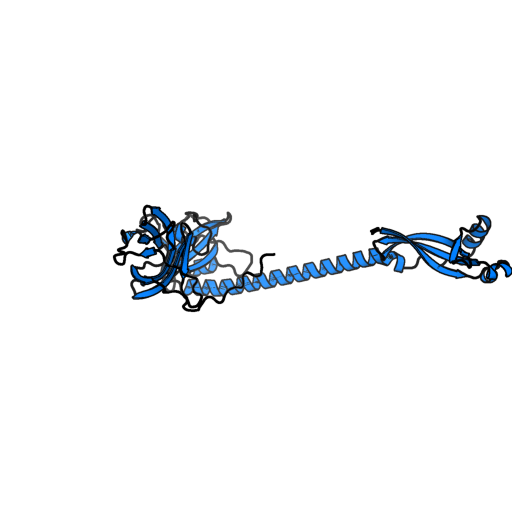 278 ALA A O 1
ATOM 2294 N N . GLN A 1 279 ? -39.682 -1.711 5.873 1.00 82.19 279 GLN A N 1
ATOM 2295 C CA . GLN A 1 279 ? -39.733 -0.935 7.105 1.00 82.19 279 GLN A CA 1
ATOM 2296 C C . GLN A 1 279 ? -39.047 -1.743 8.206 1.00 82.19 279 GLN A C 1
ATOM 2298 O O . GLN A 1 279 ? -39.431 -2.890 8.456 1.00 82.19 279 GLN A O 1
ATOM 2303 N N . VAL A 1 280 ? -38.035 -1.161 8.858 1.00 80.94 280 VAL A N 1
ATOM 2304 C CA . VAL A 1 280 ? -37.461 -1.775 10.065 1.00 80.94 280 VAL A CA 1
ATOM 2305 C C . VAL A 1 280 ? -38.456 -1.631 11.205 1.00 80.94 280 VAL A C 1
ATOM 2307 O O . VAL A 1 280 ? -39.088 -0.584 11.351 1.00 80.94 280 VAL A O 1
ATOM 2310 N N . ASP A 1 281 ? -38.603 -2.686 11.998 1.00 79.62 281 ASP A N 1
ATOM 2311 C CA . ASP A 1 281 ? -39.424 -2.654 13.202 1.00 79.62 281 ASP A CA 1
ATOM 2312 C C . ASP A 1 281 ? -38.886 -1.568 14.154 1.00 79.62 281 ASP A C 1
ATOM 2314 O O . ASP A 1 281 ? -37.732 -1.640 14.552 1.00 79.62 281 ASP A O 1
ATOM 2318 N N . PRO A 1 282 ? -39.656 -0.542 14.544 1.00 67.38 282 PRO A N 1
ATOM 2319 C CA . PRO A 1 282 ? -39.163 0.471 15.477 1.00 67.38 282 PRO A CA 1
ATOM 2320 C C . PRO A 1 282 ? -38.824 -0.111 16.860 1.00 67.38 282 PRO A C 1
ATOM 2322 O O . PRO A 1 282 ? -38.043 0.491 17.590 1.00 67.38 282 PRO A O 1
ATOM 2325 N N . ASN A 1 283 ? -39.343 -1.297 17.205 1.00 64.19 283 ASN A N 1
ATOM 2326 C CA . ASN A 1 283 ? -39.017 -2.022 18.436 1.00 64.19 283 ASN A CA 1
ATOM 2327 C C . ASN A 1 283 ? -37.773 -2.915 18.287 1.00 64.19 283 ASN A C 1
ATOM 2329 O O . ASN A 1 283 ? -37.666 -3.952 18.945 1.00 64.19 283 ASN A O 1
ATOM 2333 N N . LEU A 1 284 ? -36.842 -2.524 17.413 1.00 60.47 284 LEU A N 1
ATOM 2334 C CA . LEU A 1 284 ? -35.479 -3.046 17.305 1.00 60.47 284 LEU A CA 1
ATOM 2335 C C . LEU A 1 284 ? -34.780 -3.043 18.665 1.00 60.47 284 LEU A C 1
ATOM 2337 O O . LEU A 1 284 ? -34.056 -2.116 19.018 1.00 60.47 284 LEU A O 1
ATOM 2341 N N . ILE A 1 285 ? -34.967 -4.106 19.428 1.00 56.59 285 ILE A N 1
ATOM 2342 C CA . ILE A 1 285 ? -34.126 -4.389 20.577 1.00 56.59 285 ILE A CA 1
ATOM 2343 C C . ILE A 1 285 ? -33.066 -5.363 20.062 1.00 56.59 285 ILE A C 1
ATOM 2345 O O . ILE A 1 285 ? -33.433 -6.452 19.596 1.00 56.59 285 ILE A O 1
ATOM 2349 N N . PRO A 1 286 ? -31.766 -5.008 20.081 1.00 58.38 286 PRO A N 1
ATOM 2350 C CA . PRO A 1 286 ? -30.719 -5.975 19.786 1.00 58.38 286 PRO A CA 1
ATOM 2351 C C . PRO A 1 286 ? -30.930 -7.194 20.690 1.00 58.38 286 PRO A C 1
ATOM 2353 O O . PRO A 1 286 ? -30.897 -7.092 21.911 1.00 58.38 286 PRO A O 1
ATOM 2356 N N . MET A 1 287 ? -31.202 -8.361 20.091 1.00 53.72 287 MET A N 1
ATOM 2357 C CA . MET A 1 287 ? -31.549 -9.565 20.860 1.00 53.72 287 MET A CA 1
ATOM 2358 C C . MET A 1 287 ? -30.433 -9.998 21.823 1.00 53.72 287 MET A C 1
ATOM 2360 O O . MET A 1 287 ? -30.727 -10.749 22.751 1.00 53.72 287 MET A O 1
ATOM 2364 N N . ARG A 1 288 ? -29.177 -9.567 21.599 1.00 61.31 288 ARG A N 1
ATOM 2365 C CA . ARG A 1 288 ? -28.016 -9.838 22.462 1.00 61.31 288 ARG A CA 1
ATOM 2366 C C . ARG A 1 288 ? -26.945 -8.746 22.353 1.00 61.31 288 ARG A C 1
ATOM 2368 O O . ARG A 1 288 ? -26.095 -8.798 21.466 1.00 61.31 288 ARG A O 1
ATOM 2375 N N . GLU A 1 289 ? -26.932 -7.801 23.289 1.00 61.88 289 GLU A N 1
ATOM 2376 C CA . GLU A 1 289 ? -25.826 -6.832 23.402 1.00 61.88 289 GLU A CA 1
ATOM 2377 C C . GLU A 1 289 ? -24.512 -7.481 23.867 1.00 61.88 289 GLU A C 1
ATOM 2379 O O . GLU A 1 289 ? -23.438 -7.023 23.483 1.00 61.88 289 GLU A O 1
ATOM 2384 N N . GLU A 1 290 ? -24.578 -8.589 24.614 1.00 63.25 290 GLU A N 1
ATOM 2385 C CA . GLU A 1 290 ? -23.413 -9.242 25.243 1.00 63.25 290 GLU A CA 1
ATOM 2386 C C . GLU A 1 290 ? -22.341 -9.731 24.248 1.00 63.25 290 GLU A C 1
ATOM 2388 O O . GLU A 1 290 ? -21.178 -9.892 24.613 1.00 63.25 290 GLU A O 1
ATOM 2393 N N . GLU A 1 291 ? -22.700 -9.922 22.975 1.00 74.44 291 GLU A N 1
ATOM 2394 C CA . GLU A 1 291 ? -21.770 -10.338 21.912 1.00 74.44 291 GLU A CA 1
ATOM 2395 C C . GLU A 1 291 ? -21.512 -9.234 20.870 1.00 74.44 291 GLU A C 1
ATOM 2397 O O . GLU A 1 291 ? -20.889 -9.484 19.834 1.00 74.44 291 GLU A O 1
ATOM 2402 N N . GLY A 1 292 ? -22.028 -8.020 21.095 1.00 86.19 292 GLY A N 1
ATOM 2403 C CA . GLY A 1 292 ? -21.973 -6.936 20.114 1.00 86.19 292 GLY A CA 1
ATOM 2404 C C . GLY A 1 292 ? -22.709 -7.265 18.811 1.00 86.19 292 GLY A C 1
ATOM 2405 O O . GLY A 1 292 ? -22.350 -6.728 17.762 1.00 86.19 292 GLY A O 1
ATOM 2406 N N . ILE A 1 293 ? -23.695 -8.173 18.845 1.00 89.94 293 ILE A N 1
ATOM 2407 C CA . ILE A 1 293 ? -24.490 -8.563 17.676 1.00 89.94 293 ILE A CA 1
ATOM 2408 C C . ILE A 1 293 ? -25.802 -7.780 17.666 1.00 89.94 293 ILE A C 1
ATOM 2410 O O . ILE A 1 293 ? -26.680 -7.966 18.506 1.00 89.94 293 ILE A O 1
ATOM 2414 N N . PHE A 1 294 ? -25.971 -6.956 16.642 1.00 89.62 294 PHE A N 1
ATOM 2415 C CA . PHE A 1 294 ? -27.184 -6.194 16.393 1.00 89.62 294 PHE A CA 1
ATOM 2416 C C . PHE A 1 294 ? -28.005 -6.919 15.334 1.00 89.62 294 PHE A C 1
ATOM 2418 O O . PHE A 1 294 ? -27.556 -7.084 14.199 1.00 89.62 294 PHE A O 1
ATOM 2425 N N . ILE A 1 295 ? -29.200 -7.373 15.715 1.00 89.44 295 ILE A N 1
ATOM 2426 C CA . ILE A 1 295 ? -30.138 -8.031 14.805 1.00 89.44 295 ILE A CA 1
ATOM 2427 C C . ILE A 1 295 ? -31.246 -7.053 14.472 1.00 89.44 295 ILE A C 1
ATOM 2429 O O . ILE A 1 295 ? -32.002 -6.634 15.345 1.00 89.44 295 ILE A O 1
ATOM 2433 N N . PHE A 1 296 ? -31.372 -6.763 13.191 1.00 86.75 296 PHE A N 1
ATOM 2434 C CA . PHE A 1 296 ? -32.376 -5.881 12.657 1.00 86.75 296 PHE A CA 1
ATOM 2435 C C . PHE A 1 296 ? -33.431 -6.670 11.914 1.00 86.75 296 PHE A C 1
ATOM 2437 O O . PHE A 1 296 ? -33.113 -7.463 11.029 1.00 86.75 296 PHE A O 1
ATOM 2444 N N . LYS A 1 297 ? -34.690 -6.465 12.291 1.00 90.31 297 LYS A N 1
ATOM 2445 C CA . LYS A 1 297 ? -35.835 -7.172 11.723 1.00 90.31 297 LYS A CA 1
ATOM 2446 C C . LYS A 1 297 ? -36.821 -6.172 11.159 1.00 90.31 297 LYS A C 1
ATOM 2448 O O . LYS A 1 297 ? -36.933 -5.054 11.656 1.00 90.31 297 LYS A O 1
ATOM 2453 N N . GLY A 1 298 ? -37.558 -6.584 10.146 1.00 90.19 298 GLY A N 1
ATOM 2454 C CA . GLY A 1 298 ? -38.600 -5.747 9.588 1.00 90.19 298 GLY A CA 1
ATOM 2455 C C . GLY A 1 298 ? -39.508 -6.502 8.645 1.00 90.19 298 GLY A C 1
ATOM 2456 O O . GLY A 1 298 ? -39.377 -7.713 8.448 1.00 90.19 298 GLY A O 1
ATOM 2457 N N . ILE A 1 299 ? -40.434 -5.752 8.066 1.00 92.25 299 ILE A N 1
ATOM 2458 C CA . ILE A 1 299 ? -41.365 -6.232 7.051 1.00 92.25 299 ILE A CA 1
ATOM 2459 C C . ILE A 1 299 ? -41.084 -5.528 5.730 1.00 92.25 299 ILE A C 1
ATOM 2461 O O . ILE A 1 299 ? -40.634 -4.383 5.715 1.00 92.25 299 ILE A O 1
ATOM 2465 N N . PHE A 1 300 ? -41.351 -6.197 4.617 1.00 92.88 300 PHE A N 1
ATOM 2466 C CA . PHE A 1 300 ? -41.196 -5.631 3.285 1.00 92.88 300 PHE A CA 1
ATOM 2467 C C . PHE A 1 300 ? -42.338 -6.052 2.364 1.00 92.88 300 PHE A C 1
ATOM 2469 O O . PHE A 1 300 ? -42.997 -7.071 2.575 1.00 92.88 300 PHE A O 1
ATOM 2476 N N . LYS A 1 301 ? -42.589 -5.234 1.342 1.00 92.75 301 LYS A N 1
ATOM 2477 C CA . LYS A 1 301 ? -43.554 -5.514 0.276 1.00 92.75 301 LYS A CA 1
ATOM 2478 C C . LYS A 1 301 ? -42.812 -5.732 -1.037 1.00 92.75 301 LYS A C 1
ATOM 2480 O O . LYS A 1 301 ? -41.946 -4.941 -1.389 1.00 92.75 301 LYS A O 1
ATOM 2485 N N . GLY A 1 302 ? -43.215 -6.745 -1.796 1.00 92.00 302 GLY A N 1
ATOM 2486 C CA . GLY A 1 302 ? -42.602 -7.087 -3.080 1.00 92.00 302 GLY A CA 1
ATOM 2487 C C . GLY A 1 302 ? -41.796 -8.379 -3.000 1.00 92.00 302 GLY A C 1
ATOM 2488 O O . GLY A 1 302 ? -42.036 -9.204 -2.124 1.00 92.00 302 GLY A O 1
ATOM 2489 N N . MET A 1 303 ? -40.874 -8.566 -3.946 1.00 92.88 303 MET A N 1
ATOM 2490 C CA . MET A 1 303 ? -40.078 -9.796 -4.039 1.00 92.88 303 MET A CA 1
ATOM 2491 C C . MET A 1 303 ? -38.894 -9.808 -3.069 1.00 92.88 303 MET A C 1
ATOM 2493 O O . MET A 1 303 ? -38.548 -10.860 -2.546 1.00 92.88 303 MET A O 1
ATOM 2497 N N . GLU A 1 304 ? -38.297 -8.644 -2.807 1.00 93.62 304 GLU A N 1
ATOM 2498 C CA . GLU A 1 304 ? -37.081 -8.511 -2.002 1.00 93.62 304 GLU A CA 1
ATOM 2499 C C . GLU A 1 304 ? -37.118 -7.229 -1.159 1.00 93.62 304 GLU A C 1
ATOM 2501 O O . GLU A 1 304 ? -37.698 -6.236 -1.612 1.00 93.62 304 GLU A O 1
ATOM 2506 N N . PRO A 1 305 ? -36.501 -7.214 0.037 1.00 92.56 305 PRO A N 1
ATOM 2507 C CA . PRO A 1 305 ? -36.400 -6.009 0.847 1.00 92.56 305 PRO A CA 1
ATOM 2508 C C . PRO A 1 305 ? -35.439 -4.997 0.212 1.00 92.56 305 PRO A C 1
ATOM 2510 O O . PRO A 1 305 ? -34.288 -5.310 -0.098 1.00 92.56 305 PRO A O 1
ATOM 2513 N N . GLU A 1 306 ? -35.903 -3.762 0.081 1.00 92.19 306 GLU A N 1
ATOM 2514 C CA . GLU A 1 306 ? -35.109 -2.583 -0.233 1.00 92.19 306 GLU A CA 1
ATOM 2515 C C . GLU A 1 306 ? -35.274 -1.579 0.905 1.00 92.19 306 GLU A C 1
ATOM 2517 O O . GLU A 1 306 ? -36.375 -1.074 1.157 1.00 92.19 306 GLU A O 1
ATOM 2522 N N . ILE A 1 307 ? -34.172 -1.307 1.606 1.00 89.75 307 ILE A N 1
ATOM 2523 C CA . ILE A 1 307 ? -34.144 -0.296 2.653 1.00 89.75 307 ILE A CA 1
ATOM 2524 C C . ILE A 1 307 ? -32.873 0.539 2.610 1.00 89.75 307 ILE A C 1
ATOM 2526 O O . ILE A 1 307 ? -31.771 0.022 2.432 1.00 89.75 307 ILE A O 1
ATOM 2530 N N . SER A 1 308 ? -33.038 1.839 2.822 1.00 90.25 308 SER A N 1
ATOM 2531 C CA . SER A 1 308 ? -31.955 2.786 3.015 1.00 90.25 308 SER A CA 1
ATOM 2532 C C . SER A 1 308 ? -32.250 3.710 4.193 1.00 90.25 308 SER A C 1
ATOM 2534 O O . SER A 1 308 ? -33.330 4.300 4.286 1.00 90.25 308 SER A O 1
ATOM 2536 N N . GLY A 1 309 ? -31.300 3.826 5.118 1.00 91.00 309 GLY A N 1
ATOM 2537 C CA . GLY A 1 309 ? -31.442 4.703 6.276 1.00 91.00 309 GLY A CA 1
ATOM 2538 C C . GLY A 1 309 ? -30.157 4.890 7.064 1.00 91.00 309 GLY A C 1
ATOM 2539 O O . GLY A 1 309 ? -29.151 4.234 6.800 1.00 91.00 309 GLY A O 1
ATOM 2540 N N . LEU A 1 310 ? -30.199 5.791 8.034 1.00 92.94 310 LEU A N 1
ATOM 2541 C CA . LEU A 1 310 ? -29.098 6.065 8.942 1.00 92.94 310 LEU A CA 1
ATOM 2542 C C . LEU A 1 310 ? -29.296 5.281 10.238 1.00 92.94 310 LEU A C 1
ATOM 2544 O O . LEU A 1 310 ? -30.361 5.323 10.849 1.00 92.94 310 LEU A O 1
ATOM 2548 N N . ILE A 1 311 ? -28.265 4.550 10.647 1.00 93.12 311 ILE A N 1
ATOM 2549 C CA . ILE A 1 311 ? -28.188 3.889 11.945 1.00 93.12 311 ILE A CA 1
ATOM 2550 C C . ILE A 1 311 ? -27.267 4.710 12.835 1.00 93.12 311 ILE A C 1
ATOM 2552 O O . ILE A 1 311 ? -26.142 5.028 12.445 1.00 93.12 311 ILE A O 1
ATOM 2556 N N . TYR A 1 312 ? -27.740 5.000 14.039 1.00 94.12 312 TYR A N 1
ATOM 2557 C CA . TYR A 1 312 ? -27.002 5.729 15.052 1.00 94.12 312 TYR A CA 1
ATOM 2558 C C . TYR A 1 312 ? -26.609 4.777 16.169 1.00 94.12 312 TYR A C 1
ATOM 2560 O O . TYR A 1 312 ? -27.441 4.050 16.719 1.00 94.12 312 TYR A O 1
ATOM 2568 N N . PHE A 1 313 ? -25.329 4.804 16.500 1.00 94.62 313 PHE A N 1
ATOM 2569 C CA . PHE A 1 313 ? -24.759 4.108 17.637 1.00 94.62 313 PHE A CA 1
ATOM 2570 C C . PHE A 1 313 ? -24.136 5.121 18.583 1.00 94.62 313 PHE A C 1
ATOM 2572 O O . PHE A 1 313 ? -23.670 6.168 18.139 1.00 94.62 313 PHE A O 1
ATOM 2579 N N . LYS A 1 314 ? -24.077 4.793 19.868 1.00 95.12 314 LYS A N 1
ATOM 2580 C CA . LYS A 1 314 ? -23.383 5.599 20.871 1.00 95.12 314 LYS A CA 1
ATOM 2581 C C . LYS A 1 314 ? -22.410 4.736 21.656 1.00 95.12 314 LYS A C 1
ATOM 2583 O O . LYS A 1 314 ? -22.707 3.582 21.958 1.00 95.12 314 LYS A O 1
ATOM 2588 N N . ASP A 1 315 ? -21.234 5.260 21.967 1.00 94.38 315 ASP A N 1
ATOM 2589 C CA . ASP A 1 315 ? -20.327 4.596 22.908 1.00 94.38 315 ASP A CA 1
ATOM 2590 C C . ASP A 1 315 ? -20.731 4.870 24.369 1.00 94.38 315 ASP A C 1
ATOM 2592 O O . ASP A 1 315 ? -21.755 5.495 24.655 1.00 94.38 315 ASP A O 1
ATOM 2596 N N . ALA A 1 316 ? -19.930 4.377 25.314 1.00 91.94 316 ALA A N 1
ATOM 2597 C CA . ALA A 1 316 ? -20.142 4.609 26.742 1.00 91.94 316 ALA A CA 1
ATOM 2598 C C . ALA A 1 316 ? -19.960 6.083 27.164 1.00 91.94 316 ALA A C 1
ATOM 2600 O O . ALA A 1 316 ? -20.445 6.471 28.224 1.00 91.94 316 ALA A O 1
ATOM 2601 N N . GLU A 1 317 ? -19.274 6.896 26.355 1.00 94.88 317 GLU A N 1
ATOM 2602 C CA . GLU A 1 317 ? -19.061 8.330 26.588 1.00 94.88 317 GLU A CA 1
ATOM 2603 C C . GLU A 1 317 ? -20.186 9.185 25.972 1.00 94.88 317 GLU A C 1
ATOM 2605 O O . GLU A 1 317 ? -20.263 10.388 26.218 1.00 94.88 317 GLU A O 1
ATOM 2610 N N . GLY A 1 318 ? -21.092 8.563 25.208 1.00 95.00 318 GLY A N 1
ATOM 2611 C CA . GLY A 1 318 ? -22.186 9.225 24.502 1.00 95.00 318 GLY A CA 1
ATOM 2612 C C . GLY A 1 318 ? -21.794 9.785 23.132 1.00 95.00 318 GLY A C 1
ATOM 2613 O O . GLY A 1 318 ? -22.604 10.484 22.521 1.00 95.00 318 GLY A O 1
ATOM 2614 N N . SER A 1 319 ? -20.591 9.483 22.632 1.00 95.31 319 SER A N 1
ATOM 2615 C CA . SER A 1 319 ? -20.167 9.862 21.282 1.00 95.31 319 SER A CA 1
ATOM 2616 C C . SER A 1 319 ? -21.012 9.123 20.253 1.00 95.31 319 SER A C 1
ATOM 2618 O O . SER A 1 319 ? -21.131 7.899 20.303 1.00 95.31 319 SER A O 1
ATOM 2620 N N . GLU A 1 320 ? -21.589 9.861 19.308 1.00 95.69 320 GLU A N 1
ATOM 2621 C CA . GLU A 1 320 ? -22.471 9.304 18.285 1.00 95.69 320 GLU A CA 1
ATOM 2622 C C . GLU A 1 320 ? -21.686 8.878 17.034 1.00 95.69 320 GLU A C 1
ATOM 2624 O O . GLU A 1 320 ? -20.874 9.632 16.495 1.00 95.69 320 GLU A O 1
ATOM 2629 N N . PHE A 1 321 ? -21.970 7.674 16.537 1.00 95.75 321 PHE A N 1
ATOM 2630 C CA . PHE A 1 321 ? -21.459 7.141 15.281 1.00 95.75 321 PHE A CA 1
ATOM 2631 C C . PHE A 1 321 ? -22.621 6.853 14.336 1.00 95.75 321 PHE A C 1
ATOM 2633 O O . PHE A 1 321 ? -23.513 6.062 14.647 1.00 95.75 321 PHE A O 1
ATOM 2640 N N . THR A 1 322 ? -22.594 7.471 13.159 1.00 95.81 322 THR A N 1
ATOM 2641 C CA . THR A 1 322 ? -23.645 7.321 12.151 1.00 95.81 322 THR A CA 1
ATOM 2642 C C . THR A 1 322 ? -23.167 6.454 10.998 1.00 95.81 322 THR A C 1
ATOM 2644 O O . THR A 1 322 ? -22.084 6.667 10.447 1.00 95.81 322 THR A O 1
ATOM 2647 N N . TYR A 1 323 ? -23.998 5.501 10.594 1.00 95.00 323 TYR A N 1
ATOM 2648 C CA . TYR A 1 323 ? -23.743 4.637 9.451 1.00 95.00 323 TYR A CA 1
ATOM 2649 C C . TYR A 1 323 ? -24.920 4.662 8.492 1.00 95.00 323 TYR A C 1
ATOM 2651 O O . TYR A 1 323 ? -26.074 4.596 8.903 1.00 95.00 323 TYR A O 1
ATOM 2659 N N . HIS A 1 324 ? -24.623 4.718 7.201 1.00 93.75 324 HIS A N 1
ATOM 2660 C CA . HIS A 1 324 ? -25.607 4.553 6.150 1.00 93.75 324 HIS A CA 1
ATOM 2661 C C . HIS A 1 324 ? -25.783 3.068 5.857 1.00 93.75 324 HIS A C 1
ATOM 2663 O O . HIS A 1 324 ? -24.879 2.394 5.362 1.00 93.75 324 HIS A O 1
ATOM 2669 N N . LEU A 1 325 ? -26.961 2.560 6.193 1.00 92.25 325 LEU A N 1
ATOM 2670 C CA . LEU A 1 325 ? -27.416 1.227 5.853 1.00 92.25 325 LEU A CA 1
ATOM 2671 C C . LEU A 1 325 ? -28.079 1.252 4.480 1.00 92.25 325 LEU A C 1
ATOM 2673 O O . LEU A 1 325 ? -29.006 2.028 4.257 1.00 92.25 325 LEU A O 1
ATOM 2677 N N . THR A 1 326 ? -27.677 0.336 3.605 1.00 91.31 326 THR A N 1
ATOM 2678 C CA . THR A 1 326 ? -28.413 0.003 2.383 1.00 91.31 326 THR A CA 1
ATOM 2679 C C . THR A 1 326 ? -28.564 -1.509 2.260 1.00 91.31 326 THR A C 1
ATOM 2681 O O . THR A 1 326 ? -27.575 -2.239 2.259 1.00 91.31 326 THR A O 1
ATOM 2684 N N . VAL A 1 327 ? -29.800 -1.983 2.124 1.00 90.38 327 VAL A N 1
ATOM 2685 C CA . VAL A 1 327 ? -30.143 -3.389 1.867 1.00 90.38 327 VAL A CA 1
ATOM 2686 C C . VAL A 1 327 ? -30.922 -3.465 0.564 1.00 90.38 327 VAL A C 1
ATOM 2688 O O . VAL A 1 327 ? -31.855 -2.690 0.368 1.00 90.38 327 VAL A O 1
ATOM 2691 N N . ARG A 1 328 ? -30.540 -4.396 -0.313 1.00 91.44 328 ARG A N 1
ATOM 2692 C CA . ARG A 1 328 ? -31.220 -4.700 -1.580 1.00 91.44 328 ARG A CA 1
ATOM 2693 C C . ARG A 1 328 ? -31.188 -6.202 -1.823 1.00 91.44 328 ARG A C 1
ATOM 2695 O O . ARG A 1 328 ? -30.154 -6.741 -2.233 1.00 91.44 328 ARG A O 1
ATOM 2702 N N . GLY A 1 329 ? -32.290 -6.879 -1.512 1.00 91.19 329 GLY A N 1
ATOM 2703 C CA . GLY A 1 329 ? -32.314 -8.340 -1.501 1.00 91.19 329 GLY A CA 1
ATOM 2704 C C . GLY A 1 329 ? -31.227 -8.866 -0.576 1.00 91.19 329 GLY A C 1
ATOM 2705 O O . GLY A 1 329 ? -31.113 -8.420 0.558 1.00 91.19 329 GLY A O 1
ATOM 2706 N N . THR A 1 330 ? -30.371 -9.763 -1.063 1.00 88.88 330 THR A N 1
ATOM 2707 C CA . THR A 1 330 ? -29.250 -10.334 -0.291 1.00 88.88 330 THR A CA 1
ATOM 2708 C C . THR A 1 330 ? -28.045 -9.405 -0.112 1.00 88.88 330 THR A C 1
ATOM 2710 O O . THR A 1 330 ? -27.126 -9.723 0.662 1.00 88.88 330 THR A O 1
ATOM 2713 N N . HIS A 1 331 ? -28.017 -8.279 -0.827 1.00 90.00 331 HIS A N 1
ATOM 2714 C CA . HIS A 1 331 ? -26.925 -7.314 -0.782 1.00 90.00 331 HIS A CA 1
ATOM 2715 C C . HIS A 1 331 ? -27.113 -6.349 0.380 1.00 90.00 331 HIS A C 1
ATOM 2717 O O . HIS A 1 331 ? -28.211 -5.867 0.652 1.00 90.00 331 HIS A O 1
ATOM 2723 N N . TYR A 1 332 ? -26.009 -6.073 1.061 1.00 89.50 332 TYR A N 1
ATOM 2724 C CA . TYR A 1 332 ? -25.973 -5.252 2.256 1.00 89.50 332 TYR A CA 1
ATOM 2725 C C . TYR A 1 332 ? -24.721 -4.392 2.224 1.00 89.50 332 TYR A C 1
ATOM 2727 O O . TYR A 1 332 ? -23.623 -4.910 2.007 1.00 89.50 332 TYR A O 1
ATOM 2735 N N . TYR A 1 333 ? -24.895 -3.111 2.510 1.00 91.69 333 TYR A N 1
ATOM 2736 C CA . TYR A 1 333 ? -23.823 -2.150 2.670 1.00 91.69 333 TYR A CA 1
ATOM 2737 C C . TYR A 1 333 ? -24.066 -1.367 3.951 1.00 91.69 333 TYR A C 1
ATOM 2739 O O . TYR A 1 333 ? -25.173 -0.890 4.198 1.00 91.69 333 TYR A O 1
ATOM 2747 N N . LEU A 1 334 ? -23.017 -1.241 4.756 1.00 93.12 334 LEU A N 1
ATOM 2748 C CA . LEU A 1 334 ? -23.000 -0.369 5.917 1.00 93.12 334 LEU A CA 1
ATOM 2749 C C . LEU A 1 334 ? -21.738 0.460 5.849 1.00 93.12 334 LEU A C 1
ATOM 2751 O O . LEU A 1 334 ? -20.639 -0.043 6.071 1.00 93.12 334 LEU A O 1
ATOM 2755 N N . THR A 1 335 ? -21.907 1.717 5.482 1.00 93.25 335 THR A N 1
ATOM 2756 C CA . THR A 1 335 ? -20.805 2.650 5.290 1.00 93.25 335 THR A CA 1
ATOM 2757 C C . THR A 1 335 ? -20.874 3.719 6.362 1.00 93.25 335 THR A C 1
ATOM 2759 O O . THR A 1 335 ? -21.953 4.141 6.772 1.00 93.25 335 THR A O 1
ATOM 2762 N N . LYS A 1 336 ? -19.721 4.154 6.866 1.00 93.81 336 LYS A N 1
ATOM 2763 C CA . LYS A 1 336 ? -19.679 5.261 7.820 1.00 93.81 336 LYS A CA 1
ATOM 2764 C C . LYS A 1 336 ? -20.223 6.520 7.143 1.00 93.81 336 LYS A C 1
ATOM 2766 O O . LYS A 1 336 ? -19.749 6.901 6.073 1.00 93.81 336 LYS A O 1
ATOM 2771 N N . TYR A 1 337 ? -21.205 7.164 7.761 1.00 92.81 337 TYR A N 1
ATOM 2772 C CA . TYR A 1 337 ? -21.795 8.388 7.236 1.00 92.81 337 TYR A CA 1
ATOM 2773 C C . TYR A 1 337 ? -20.959 9.590 7.689 1.00 92.81 337 TYR A C 1
ATOM 2775 O O . TYR A 1 337 ? -20.851 9.869 8.880 1.00 92.81 337 TYR A O 1
ATOM 2783 N N . THR A 1 338 ? -20.337 10.299 6.745 1.00 89.56 338 THR A N 1
ATOM 2784 C CA . THR A 1 338 ? -19.449 11.445 7.033 1.00 89.56 338 THR A CA 1
ATOM 2785 C C . THR A 1 338 ? -20.134 12.804 6.860 1.00 89.56 338 THR A C 1
ATOM 2787 O O . THR A 1 338 ? -19.475 13.839 6.947 1.00 89.56 338 THR A O 1
ATOM 2790 N N . GLY A 1 339 ? -21.444 12.824 6.589 1.00 82.69 339 GLY A N 1
ATOM 2791 C CA . GLY A 1 339 ? -22.227 14.051 6.401 1.00 82.69 339 GLY A CA 1
ATOM 2792 C C . GLY A 1 339 ? -21.920 14.831 5.119 1.00 82.69 339 GLY A C 1
ATOM 2793 O O . GLY A 1 339 ? -22.600 15.814 4.834 1.00 82.69 339 GLY A O 1
ATOM 2794 N N . LYS A 1 340 ? -20.928 14.412 4.323 1.00 63.47 340 LYS A N 1
ATOM 2795 C CA . LYS A 1 340 ? -20.691 14.958 2.985 1.00 63.47 340 LYS A CA 1
ATOM 2796 C C . LYS A 1 340 ? -21.475 14.117 1.977 1.00 63.47 340 LYS A C 1
ATOM 2798 O O . LYS A 1 340 ? -21.282 12.900 1.967 1.00 63.47 340 LYS A O 1
ATOM 2803 N N . PRO A 1 341 ? -22.339 14.717 1.139 1.00 49.47 341 PRO A N 1
ATOM 2804 C CA . PRO A 1 341 ? -22.951 13.981 0.045 1.00 49.47 341 PRO A CA 1
ATOM 2805 C C . PRO A 1 341 ? -21.833 13.370 -0.799 1.00 49.47 341 PRO A C 1
ATOM 2807 O O . PRO A 1 341 ? -20.855 14.048 -1.124 1.00 49.47 341 PRO A O 1
ATOM 2810 N N . VAL A 1 342 ? -21.959 12.079 -1.108 1.00 47.62 342 VAL A N 1
ATOM 2811 C CA . VAL A 1 342 ? -21.069 11.385 -2.037 1.00 47.62 342 VAL A CA 1
ATOM 2812 C C . VAL A 1 342 ? -21.160 12.140 -3.363 1.00 47.62 342 VAL A C 1
ATOM 2814 O O . VAL A 1 342 ? -22.176 12.068 -4.064 1.00 47.62 342 VAL A O 1
ATOM 2817 N N . GLN A 1 343 ? -20.132 12.933 -3.675 1.00 41.22 343 GLN A N 1
ATOM 2818 C CA . GLN A 1 343 ? -19.908 13.340 -5.053 1.00 41.22 343 GLN A CA 1
ATOM 2819 C C . GLN A 1 343 ? -19.685 12.040 -5.815 1.00 41.22 343 GLN A C 1
ATOM 2821 O O . GLN A 1 343 ? -18.847 11.238 -5.408 1.00 41.22 343 GLN A O 1
ATOM 2826 N N . GLU A 1 344 ? -20.518 11.794 -6.825 1.00 41.31 344 GLU A N 1
ATOM 2827 C CA . GLU A 1 344 ? -20.367 10.657 -7.727 1.00 41.31 344 GLU A CA 1
ATOM 2828 C C . GLU A 1 344 ? -18.914 10.615 -8.199 1.00 41.31 344 GLU A C 1
ATOM 2830 O O . GLU A 1 344 ? -18.479 11.473 -8.966 1.00 41.31 344 GLU A O 1
ATOM 2835 N N . GLU A 1 345 ? -18.153 9.627 -7.723 1.00 38.66 345 GLU A N 1
ATOM 2836 C CA . GLU A 1 345 ? -17.042 9.122 -8.510 1.00 38.66 345 GLU A CA 1
ATOM 2837 C C . GLU A 1 345 ? -17.683 8.570 -9.777 1.00 38.66 345 GLU A C 1
ATOM 2839 O O . GLU A 1 345 ? -18.313 7.510 -9.780 1.00 38.66 345 GLU A O 1
ATOM 2844 N N . ASP A 1 346 ? -17.614 9.396 -10.816 1.00 35.72 346 ASP A N 1
ATOM 2845 C CA . ASP A 1 346 ? -18.028 9.088 -12.166 1.00 35.72 346 ASP A CA 1
ATOM 2846 C C . ASP A 1 346 ? -17.471 7.708 -12.528 1.00 35.72 346 ASP A C 1
ATOM 2848 O O . ASP A 1 346 ? -16.258 7.488 -12.575 1.00 35.72 346 ASP A O 1
ATOM 2852 N N . GLY A 1 347 ? -18.377 6.754 -12.745 1.00 40.56 347 GLY A N 1
ATOM 2853 C CA . GLY A 1 347 ? -18.084 5.378 -13.143 1.00 40.56 347 GLY A CA 1
ATOM 2854 C C . GLY A 1 347 ? -17.500 5.271 -14.555 1.00 40.56 347 GLY A C 1
ATOM 2855 O O . GLY A 1 347 ? -17.676 4.249 -15.217 1.00 40.56 347 GLY A O 1
ATOM 2856 N N . SER A 1 348 ? -16.806 6.307 -15.023 1.00 35.75 348 SER A N 1
ATOM 2857 C CA . SER A 1 348 ? -16.169 6.436 -16.324 1.00 35.75 348 SER A CA 1
ATOM 2858 C C . SER A 1 348 ? -14.668 6.140 -16.255 1.00 35.75 348 SER A C 1
ATOM 2860 O O . SER A 1 348 ? -13.862 6.871 -16.806 1.00 35.75 348 SER A O 1
ATOM 2862 N N . ASN A 1 349 ? -14.256 5.046 -15.604 1.00 31.38 349 ASN A N 1
ATOM 2863 C CA . ASN A 1 349 ? -12.973 4.399 -15.919 1.00 31.38 349 ASN A CA 1
ATOM 2864 C C . ASN A 1 349 ? -12.954 2.931 -15.474 1.00 31.38 349 ASN A C 1
ATOM 2866 O O . ASN A 1 349 ? -12.297 2.530 -14.514 1.00 31.38 349 ASN A O 1
ATOM 2870 N N . ARG A 1 350 ? -13.664 2.101 -16.240 1.00 30.75 350 ARG A N 1
ATOM 2871 C CA . ARG A 1 350 ? -13.209 0.743 -16.544 1.00 30.75 350 ARG A CA 1
ATOM 2872 C C . ARG A 1 350 ? -12.839 0.725 -18.026 1.00 30.75 350 ARG A C 1
ATOM 2874 O O . ARG A 1 350 ? -13.729 0.818 -18.868 1.00 30.75 350 ARG A O 1
ATOM 2881 N N . ILE A 1 351 ? -11.535 0.682 -18.301 1.00 34.53 351 ILE A N 1
ATOM 2882 C CA . ILE A 1 351 ? -10.980 0.173 -19.565 1.00 34.53 351 ILE A CA 1
ATOM 2883 C C . ILE A 1 351 ? -10.970 -1.349 -19.469 1.00 34.53 351 ILE A C 1
ATOM 2885 O O . ILE A 1 351 ? -10.591 -1.847 -18.381 1.00 34.53 351 ILE A O 1
#